Protein AF-A0A930DNF1-F1 (afdb_monomer)

Solvent-accessible surface area (backbone atoms only — not comparable to full-atom values): 16322 Å² total; per-residue (Å²): 112,81,63,98,84,69,73,74,89,67,69,96,64,74,61,87,58,81,59,51,67,69,59,31,46,54,51,29,56,47,42,68,44,46,28,12,54,89,63,71,70,84,44,93,86,63,55,14,83,50,64,40,76,69,33,40,47,33,28,39,77,60,69,48,73,41,52,66,54,8,45,52,52,50,50,52,55,49,34,55,54,39,20,52,38,39,36,51,48,42,72,72,32,67,67,56,45,50,53,41,46,52,58,41,38,74,76,47,55,88,69,76,43,70,67,61,44,54,55,51,29,53,52,51,45,48,54,52,14,44,56,47,15,54,50,49,47,54,38,26,61,64,70,32,33,44,45,85,63,73,54,80,96,68,60,83,76,53,79,86,47,58,86,52,37,71,58,64,71,69,45,83,78,78,94,64,96,56,64,62,43,39,48,68,54,51,51,43,54,50,39,33,53,44,22,59,77,41,40,45,58,34,52,53,39,47,52,50,51,51,40,50,35,39,33,72,50,37,93,79,56,37,76,82,62,50,72,91,76,56,84,64,70,48,76,47,79,50,73,50,77,34,88,66,76,93,63,62,67,69,61,39,52,72,74,71,47,82,69,78,100,60,69,47,74,47,74,48,76,47,82,46,72,70,74,92,83,78,132

Radius of gyration: 28.9 Å; Cα contacts (8 Å, |Δi|>4): 302; chains: 1; bounding box: 55×63×88 Å

Secondary structure (DSSP, 8-state):
---TT---SS-S----S---HHHHHHHHHHHHHHS----SS--TTTS-TT---S-HHHHHHH--SSHHHHHHHHHHHHHHHHHHHHHHHHHH-HHHHHHHHHHHHHHHGGG--HHHHHHHHHHHHHHHHHHHHHHHHHHHHTT--B-SS--GGG----GGGGTTHHHHHHSPPP-----SB-HHHHHHHHHHHHHHH-HHHHHHHHHHHHHHHHHHTSSS--TT--GGG----EEEEEEEEESS-SS-HHHHHHTT---TTPPEEEEEEEEE-------

Mean predicted aligned error: 12.24 Å

Sequence (279 aa):
CPSTTECYTDSPFTAGSVANPLQVGLLGEYSLRYFHSYHKEDNGNTIPFSNAEGLEVEYLLHGKKSDYENLAAQVTALLAVREAMNFIHIVCDTEKRQEVENFVTSFLAATANPIVIAVFSIFVIGIWAFAQALLDVKHLLNDERVPLMHGEDSWDLGLSKLLDFSSLLSGESEKKERHGFSYTDYLRAFLFTKGLLHQDKINNAMLYCMEKNIRTTVSEKEASFQMKQCLYYLSTDAGIESRHSLYHRGFLDMIGVNPGDSRYRFTLHSDYKYKNLSH

InterPro domains:
  IPR043756 Protein of unknown function DUF5702 [PF18960] (18-241)

Nearest PDB structures (foldseek):
  7cgo-assembly1_AO  TM=2.694E-01  e=6.552E+00  Salmonella enterica subsp. enterica serovar Typhimurium str. LT2

Structure (mmCIF, N/CA/C/O backbone):
data_AF-A0A930DNF1-F1
#
_entry.id   AF-A0A930DNF1-F1
#
loop_
_atom_site.group_PDB
_atom_site.id
_atom_site.type_symbol
_atom_site.label_atom_id
_atom_site.label_alt_id
_atom_site.label_comp_id
_atom_site.label_asym_id
_atom_site.label_entity_id
_atom_site.label_seq_id
_atom_site.pdbx_PDB_ins_code
_atom_site.Cartn_x
_atom_site.Cartn_y
_atom_site.Cartn_z
_atom_site.occupancy
_atom_site.B_iso_or_equiv
_atom_site.auth_seq_id
_atom_site.auth_comp_id
_atom_site.auth_asym_id
_atom_site.auth_atom_id
_atom_site.pdbx_PDB_model_num
ATOM 1 N N . CYS A 1 1 ? 10.037 13.376 -15.541 1.00 32.50 1 CYS A N 1
ATOM 2 C CA . CYS A 1 1 ? 8.605 13.701 -15.726 1.00 32.50 1 CYS A CA 1
ATOM 3 C C . CYS A 1 1 ? 8.346 14.047 -17.190 1.00 32.50 1 CYS A C 1
ATOM 5 O O . CYS A 1 1 ? 9.071 14.899 -17.700 1.00 32.50 1 CYS A O 1
ATOM 7 N N . PRO A 1 2 ? 7.392 13.400 -17.881 1.00 34.59 2 PRO A N 1
ATOM 8 C CA . PRO A 1 2 ? 7.124 13.710 -19.280 1.00 34.59 2 PRO A CA 1
ATOM 9 C C . PRO A 1 2 ? 6.591 15.139 -19.428 1.00 34.59 2 PRO A C 1
ATOM 11 O O . PRO A 1 2 ? 5.838 15.637 -18.585 1.00 34.59 2 PRO A O 1
ATOM 14 N N . SER A 1 3 ? 6.995 15.799 -20.513 1.00 33.34 3 SER A N 1
ATOM 15 C CA . SER A 1 3 ? 6.377 17.046 -20.958 1.00 33.34 3 SER A CA 1
ATOM 16 C C . SER A 1 3 ? 4.937 16.768 -21.408 1.00 33.34 3 SER A C 1
ATOM 18 O O . SER A 1 3 ? 4.601 15.651 -21.799 1.00 33.34 3 SER A O 1
ATOM 20 N N . THR A 1 4 ? 4.069 17.778 -21.359 1.00 36.69 4 THR A N 1
ATOM 21 C CA . THR A 1 4 ? 2.619 17.712 -21.647 1.00 36.69 4 THR A CA 1
ATOM 22 C C . THR A 1 4 ? 2.226 17.167 -23.029 1.00 36.69 4 THR A C 1
ATOM 24 O O . THR A 1 4 ? 1.040 17.077 -23.328 1.00 36.69 4 THR A O 1
ATOM 27 N N . THR A 1 5 ? 3.194 16.797 -23.862 1.00 38.44 5 THR A N 1
ATOM 28 C CA . THR A 1 5 ? 3.021 16.353 -25.246 1.00 38.44 5 THR A CA 1
ATOM 29 C C . THR A 1 5 ? 3.090 14.826 -25.415 1.00 38.44 5 THR A C 1
ATOM 31 O O . THR A 1 5 ? 2.793 14.336 -26.497 1.00 38.44 5 THR A O 1
ATOM 34 N N . GLU A 1 6 ? 3.445 14.060 -24.373 1.00 40.41 6 GLU A N 1
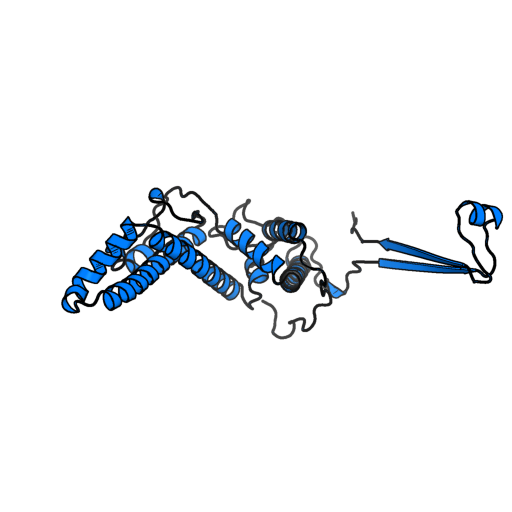ATOM 35 C CA . GLU A 1 6 ? 3.676 12.601 -24.462 1.00 40.41 6 GLU A CA 1
ATOM 36 C C . GLU A 1 6 ? 2.727 11.759 -23.586 1.00 40.41 6 GLU A C 1
ATOM 38 O O . GLU A 1 6 ? 3.113 10.740 -23.017 1.00 40.41 6 GLU A O 1
ATOM 43 N N . CYS A 1 7 ? 1.454 12.145 -23.474 1.00 36.09 7 CYS A N 1
ATOM 44 C CA . CYS A 1 7 ? 0.433 11.162 -23.106 1.00 36.09 7 CYS A CA 1
ATOM 45 C C . CYS A 1 7 ? 0.071 10.376 -24.369 1.00 36.09 7 CYS A C 1
ATOM 47 O O . CYS A 1 7 ? -0.580 10.919 -25.259 1.00 36.09 7 CYS A O 1
ATOM 49 N N . TYR A 1 8 ? 0.483 9.110 -24.458 1.00 37.59 8 TYR A N 1
ATOM 50 C CA . TYR A 1 8 ? -0.029 8.191 -25.474 1.00 37.59 8 TYR A CA 1
ATOM 51 C C . TYR A 1 8 ? -1.548 8.057 -25.278 1.00 37.59 8 TY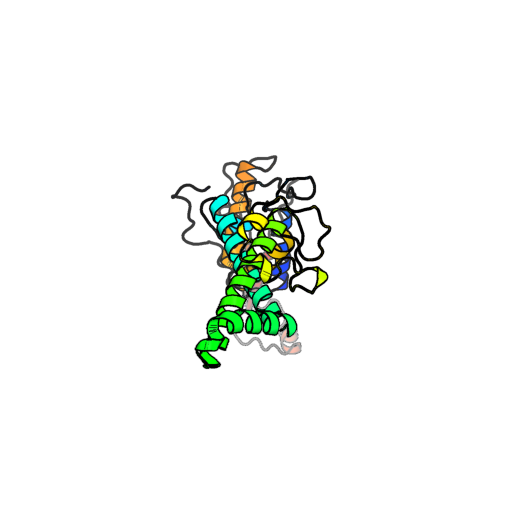R A C 1
ATOM 53 O O . TYR A 1 8 ? -1.999 7.432 -24.322 1.00 37.59 8 TYR A O 1
ATOM 61 N N . THR A 1 9 ? -2.337 8.713 -26.136 1.00 37.62 9 THR A N 1
ATOM 62 C CA . THR A 1 9 ? -3.806 8.760 -26.024 1.00 37.62 9 THR A CA 1
ATOM 63 C C . THR A 1 9 ? -4.467 7.429 -26.356 1.00 37.62 9 THR A C 1
ATOM 65 O O . THR A 1 9 ? -5.563 7.179 -25.875 1.00 37.62 9 THR A O 1
ATOM 68 N N . ASP A 1 10 ? -3.771 6.560 -27.087 1.00 41.25 10 ASP A N 1
ATOM 69 C CA . ASP A 1 10 ? -4.162 5.179 -27.333 1.00 41.25 10 ASP A CA 1
ATOM 70 C C . ASP A 1 10 ? -2.934 4.283 -27.168 1.00 41.25 10 ASP A C 1
ATOM 72 O O . ASP A 1 10 ? -1.893 4.506 -27.794 1.00 41.25 10 ASP A O 1
ATOM 76 N N . SER A 1 11 ? -3.038 3.271 -26.306 1.00 42.50 11 SER A N 1
ATOM 77 C CA . SER A 1 11 ? -1.997 2.254 -26.217 1.00 42.50 11 SER A CA 1
ATOM 78 C C . SER A 1 11 ? -2.092 1.308 -27.418 1.00 42.50 11 SER A C 1
ATOM 80 O O . SER A 1 11 ? -3.147 0.698 -27.618 1.00 42.50 11 SER A O 1
ATOM 82 N N . PRO A 1 12 ? -0.998 1.093 -28.173 1.00 42.72 12 PRO A N 1
ATOM 83 C CA . PRO A 1 12 ? -0.944 0.046 -29.193 1.00 42.72 12 PRO A CA 1
ATOM 84 C C . PRO A 1 12 ? -0.969 -1.374 -28.594 1.00 42.72 12 PRO A C 1
ATOM 86 O O . PRO A 1 12 ? -1.038 -2.351 -29.335 1.00 42.72 12 PRO A O 1
ATOM 89 N N . PHE A 1 13 ? -0.938 -1.500 -27.264 1.00 43.16 13 PHE A N 1
ATOM 90 C CA . PHE A 1 13 ? -0.953 -2.750 -26.512 1.00 43.16 13 PHE A CA 1
ATOM 91 C C . PHE A 1 13 ? -2.253 -2.868 -25.714 1.00 43.16 13 PHE A C 1
ATOM 93 O O . PHE A 1 13 ? -2.268 -2.870 -24.482 1.00 43.16 13 PHE A O 1
ATOM 100 N N . THR A 1 14 ? -3.383 -2.971 -26.411 1.00 37.47 14 THR A N 1
ATOM 101 C CA . THR A 1 14 ? -4.630 -3.404 -25.776 1.00 37.47 14 THR A CA 1
ATOM 102 C C . THR A 1 14 ? -4.497 -4.892 -25.464 1.00 37.47 14 THR A C 1
ATOM 104 O O . THR A 1 14 ? -4.745 -5.756 -26.303 1.00 37.47 14 THR A O 1
ATOM 107 N N . ALA A 1 15 ? -4.054 -5.212 -24.247 1.00 45.38 15 ALA A N 1
ATOM 108 C CA . ALA A 1 15 ? -4.100 -6.571 -23.730 1.00 45.38 15 ALA A CA 1
ATOM 109 C C . ALA A 1 15 ? -5.573 -6.950 -23.505 1.00 45.38 15 ALA A C 1
ATOM 111 O O . ALA A 1 15 ? -6.089 -6.857 -22.399 1.00 45.38 15 ALA A O 1
ATOM 112 N N . GLY A 1 16 ? -6.268 -7.368 -24.566 1.00 45.25 16 GLY A N 1
ATOM 113 C CA . GLY A 1 16 ? -7.646 -7.874 -24.521 1.00 45.25 16 GLY A CA 1
ATOM 114 C C . GLY A 1 16 ? -7.790 -9.237 -23.829 1.00 45.25 16 GLY A C 1
ATOM 115 O O . GLY A 1 16 ? -8.781 -9.930 -24.040 1.00 45.25 16 GLY A O 1
ATOM 116 N N . SER A 1 17 ? -6.799 -9.652 -23.038 1.00 52.31 17 SER A N 1
ATOM 117 C CA . SER A 1 17 ? -6.823 -10.902 -22.285 1.00 52.31 17 SER A CA 1
ATOM 118 C C . SER A 1 17 ? -7.379 -10.643 -20.894 1.00 52.31 17 SER A C 1
ATOM 120 O O . SER A 1 17 ? -6.931 -9.733 -20.202 1.00 52.31 17 SER A O 1
ATOM 122 N N . VAL A 1 18 ? -8.298 -11.500 -20.451 1.00 60.59 18 VAL A N 1
ATOM 123 C CA . VAL A 1 18 ? -8.624 -11.635 -19.026 1.00 60.59 18 VAL A CA 1
ATOM 124 C C . VAL A 1 18 ? -7.309 -11.845 -18.269 1.00 60.59 18 VAL A C 1
ATOM 126 O O . VAL A 1 18 ? -6.494 -12.683 -18.672 1.00 60.59 18 VAL A O 1
ATOM 129 N N . ALA A 1 19 ? -7.076 -11.050 -17.225 1.00 66.38 19 ALA A N 1
ATOM 130 C CA . ALA A 1 19 ? -5.800 -11.034 -16.526 1.00 66.38 19 ALA A CA 1
ATOM 131 C C . ALA A 1 19 ? -5.525 -12.390 -15.868 1.00 66.38 19 ALA A C 1
ATOM 133 O O . ALA A 1 19 ? -6.221 -12.801 -14.940 1.00 66.38 19 ALA A O 1
ATOM 134 N N . ASN A 1 20 ? -4.511 -13.107 -16.357 1.00 84.12 20 ASN A N 1
ATOM 135 C CA . ASN A 1 20 ? -4.085 -14.366 -15.758 1.00 84.12 20 ASN A CA 1
ATOM 136 C C . ASN A 1 20 ? -3.345 -14.065 -14.438 1.00 84.12 20 ASN A C 1
ATOM 138 O O . ASN A 1 20 ? -2.292 -13.422 -14.487 1.00 84.12 20 ASN A O 1
ATOM 142 N N . PRO A 1 21 ? -3.822 -14.548 -13.271 1.00 86.00 21 PRO A N 1
ATOM 143 C CA . PRO A 1 21 ? -3.222 -14.210 -11.980 1.00 86.00 21 PRO A CA 1
ATOM 144 C C . PRO A 1 21 ? -1.742 -14.583 -11.857 1.00 86.00 21 PRO A C 1
ATOM 146 O O . PRO A 1 21 ? -0.976 -13.848 -11.241 1.00 86.00 21 PRO A O 1
ATOM 149 N N . LEU A 1 22 ? -1.307 -15.687 -12.477 1.00 84.19 22 LEU A N 1
ATOM 150 C CA . LEU A 1 22 ? 0.105 -16.081 -12.473 1.00 84.19 22 LEU A CA 1
ATOM 151 C C . LEU A 1 22 ? 0.955 -15.107 -13.289 1.00 84.19 22 LEU A C 1
ATOM 153 O O . LEU A 1 22 ? 2.037 -14.725 -12.854 1.00 84.19 22 LEU A O 1
ATOM 157 N N . GLN A 1 23 ? 0.460 -14.675 -14.451 1.00 84.25 23 GLN A N 1
ATOM 158 C CA . GLN A 1 23 ? 1.159 -13.681 -15.269 1.00 84.25 23 GLN A CA 1
ATOM 159 C C . GLN A 1 23 ? 1.240 -12.336 -14.548 1.00 84.25 23 GLN A C 1
ATOM 161 O O . GLN A 1 23 ? 2.299 -11.720 -14.542 1.00 84.25 23 GLN A O 1
ATOM 166 N N . VAL A 1 24 ? 0.153 -11.912 -13.897 1.00 88.25 24 VAL A N 1
ATOM 167 C CA . VAL A 1 24 ? 0.121 -10.686 -13.089 1.00 88.25 24 VAL A CA 1
ATOM 168 C C . VAL A 1 24 ? 1.108 -10.766 -11.923 1.00 88.25 24 VAL A C 1
ATOM 170 O O . VAL A 1 24 ? 1.863 -9.822 -11.705 1.00 88.25 24 VAL A O 1
ATOM 173 N N . GLY A 1 25 ? 1.157 -11.893 -11.208 1.00 87.56 25 GLY A N 1
ATOM 174 C CA . GLY A 1 25 ? 2.117 -12.104 -10.123 1.00 87.56 25 GLY A CA 1
ATOM 175 C C . GLY A 1 25 ? 3.568 -12.043 -10.601 1.00 87.56 25 GLY A C 1
ATOM 176 O O . GLY A 1 25 ? 4.377 -11.318 -10.028 1.00 87.56 25 GLY A O 1
ATOM 177 N N . LEU A 1 26 ? 3.888 -12.737 -11.699 1.00 88.94 26 LEU A N 1
ATOM 178 C CA . LEU A 1 26 ? 5.222 -12.703 -12.309 1.00 88.94 26 LEU A CA 1
ATOM 179 C C . LEU A 1 26 ? 5.608 -11.295 -12.773 1.00 88.94 26 LEU A C 1
ATOM 181 O O . LEU A 1 26 ? 6.750 -10.880 -12.591 1.00 88.94 26 LEU A O 1
ATOM 185 N N . LEU A 1 27 ? 4.660 -10.553 -13.347 1.00 89.12 27 LEU A N 1
ATOM 186 C CA . LEU A 1 27 ? 4.872 -9.174 -13.773 1.00 89.12 27 LEU A CA 1
ATOM 187 C C . LEU A 1 27 ? 5.106 -8.238 -12.578 1.00 89.12 27 LEU A C 1
ATOM 189 O O . LEU A 1 27 ? 5.945 -7.341 -12.653 1.00 89.12 27 LEU A O 1
ATOM 193 N N . GLY A 1 28 ? 4.409 -8.467 -11.463 1.00 92.00 28 GLY A N 1
ATOM 194 C CA . GLY A 1 28 ? 4.643 -7.766 -10.202 1.00 92.00 28 GLY A CA 1
ATOM 195 C C . GLY A 1 28 ? 6.061 -7.995 -9.672 1.00 92.00 28 GLY A C 1
ATOM 196 O O . GLY A 1 28 ? 6.766 -7.030 -9.393 1.00 92.00 28 GLY A O 1
ATOM 197 N N . GLU A 1 29 ? 6.522 -9.249 -9.618 1.00 93.06 29 GLU A N 1
ATOM 198 C CA . GLU A 1 29 ? 7.902 -9.574 -9.211 1.00 93.06 29 GLU A CA 1
ATOM 199 C C . GLU A 1 29 ? 8.951 -8.993 -10.155 1.00 93.06 29 GLU A C 1
ATOM 201 O O . GLU A 1 29 ? 9.983 -8.495 -9.710 1.00 93.06 29 GLU A O 1
ATOM 206 N N . TYR A 1 30 ? 8.693 -9.044 -11.464 1.00 92.94 30 TYR A N 1
ATOM 207 C CA . TYR A 1 30 ? 9.544 -8.384 -12.443 1.00 92.94 30 TYR A CA 1
ATOM 208 C C . TYR A 1 30 ? 9.639 -6.884 -12.144 1.00 92.94 30 TYR A C 1
ATOM 210 O O . TYR A 1 30 ? 10.738 -6.336 -12.092 1.00 92.94 30 TYR A O 1
ATOM 218 N N . SER A 1 31 ? 8.500 -6.236 -11.883 1.00 94.38 31 SER A N 1
ATOM 219 C CA . SER A 1 31 ? 8.452 -4.798 -11.616 1.00 94.38 31 SER A CA 1
ATOM 220 C C . SER A 1 31 ? 9.312 -4.420 -10.416 1.00 94.38 31 SER A C 1
ATOM 222 O O . SER A 1 31 ? 10.136 -3.523 -10.520 1.00 94.38 31 SER A O 1
ATOM 224 N N . LEU A 1 32 ? 9.187 -5.156 -9.310 1.00 94.06 32 LEU A N 1
ATOM 225 C CA . LEU A 1 32 ? 9.941 -4.893 -8.080 1.00 94.06 32 LEU A CA 1
ATOM 226 C C . LEU A 1 32 ? 11.449 -5.162 -8.205 1.00 94.06 32 LEU A C 1
ATOM 228 O O . LEU A 1 32 ? 12.218 -4.701 -7.372 1.00 94.06 32 LEU A O 1
ATOM 232 N N . ARG A 1 33 ? 11.886 -5.929 -9.211 1.00 92.75 33 ARG A N 1
ATOM 233 C CA . ARG A 1 33 ? 13.309 -6.238 -9.443 1.00 92.75 33 ARG A CA 1
ATOM 234 C C . ARG A 1 33 ? 13.983 -5.295 -10.436 1.00 92.75 33 ARG A C 1
ATOM 236 O O . ARG A 1 33 ? 15.201 -5.134 -10.387 1.00 92.75 33 ARG A O 1
ATOM 243 N N . TYR A 1 34 ? 13.218 -4.741 -11.375 1.00 92.06 34 TYR A N 1
ATOM 244 C CA . TYR A 1 34 ? 13.741 -3.978 -12.514 1.00 92.06 34 TYR A CA 1
ATOM 245 C C . TYR A 1 34 ? 13.282 -2.520 -12.554 1.00 92.06 34 TYR A C 1
ATOM 247 O O . TYR A 1 34 ? 13.773 -1.773 -13.396 1.00 92.06 34 TYR A O 1
ATOM 255 N N . PHE A 1 35 ? 12.385 -2.094 -11.673 1.00 94.81 35 PHE A N 1
ATOM 256 C CA . PHE A 1 35 ? 11.994 -0.696 -11.527 1.00 94.81 35 PHE A CA 1
ATOM 257 C C . PHE A 1 35 ? 12.275 -0.231 -10.106 1.00 94.81 35 PHE A C 1
ATOM 259 O O . PHE A 1 35 ? 12.178 -1.010 -9.160 1.00 94.81 35 PHE A O 1
ATOM 266 N N . HIS A 1 36 ? 12.650 1.039 -9.970 1.00 94.94 36 HIS A N 1
ATOM 267 C CA . HIS A 1 36 ? 12.933 1.634 -8.665 1.00 94.94 36 HIS A CA 1
ATOM 268 C C . HIS A 1 36 ? 11.636 1.868 -7.889 1.00 94.94 36 HIS A C 1
ATOM 270 O O . HIS A 1 36 ? 10.634 2.280 -8.477 1.00 94.94 36 HIS A O 1
ATOM 276 N N . SER A 1 37 ? 11.665 1.616 -6.585 1.00 95.44 37 SER A N 1
ATOM 277 C CA . SER A 1 37 ? 10.592 1.937 -5.640 1.00 95.44 37 SER A CA 1
ATOM 278 C C . SER A 1 37 ? 11.142 2.731 -4.467 1.00 95.44 37 SER A C 1
ATOM 280 O O . SER A 1 37 ? 12.350 2.755 -4.243 1.00 95.44 37 SER A O 1
ATOM 282 N N . TYR A 1 38 ? 10.264 3.352 -3.685 1.00 95.69 38 TYR A N 1
ATOM 283 C CA . TYR A 1 38 ? 10.685 4.116 -2.520 1.00 95.69 38 TYR A CA 1
ATOM 284 C C . TYR A 1 38 ? 11.358 3.228 -1.465 1.00 95.69 38 TYR A C 1
ATOM 286 O O . TYR A 1 38 ? 10.812 2.204 -1.047 1.00 95.69 38 TYR A O 1
ATOM 294 N N . HIS A 1 39 ? 12.504 3.708 -0.993 1.00 92.75 39 HIS A N 1
ATOM 295 C CA . HIS A 1 39 ? 13.238 3.248 0.179 1.00 92.75 39 HIS A CA 1
ATOM 296 C C . HIS A 1 39 ? 13.770 4.477 0.918 1.00 92.75 39 HIS A C 1
ATOM 298 O O . HIS A 1 39 ? 14.036 5.506 0.290 1.00 92.75 39 HIS A O 1
ATOM 304 N N . LYS A 1 40 ? 13.921 4.403 2.245 1.00 90.00 40 LYS A N 1
ATOM 305 C CA . LYS A 1 40 ? 14.479 5.521 3.023 1.00 90.00 40 LYS A CA 1
ATOM 306 C C . LYS A 1 40 ? 15.940 5.758 2.650 1.00 90.00 40 LYS A C 1
ATOM 308 O O . LYS A 1 40 ? 16.371 6.903 2.533 1.00 90.00 40 LYS A O 1
ATOM 313 N N . GLU A 1 41 ? 16.684 4.670 2.478 1.00 87.56 41 GLU A N 1
ATOM 314 C CA . GLU A 1 41 ? 18.081 4.678 2.055 1.00 87.56 41 GLU A CA 1
ATOM 315 C C . GLU A 1 41 ? 18.307 3.612 0.982 1.00 87.56 41 GLU A C 1
ATOM 317 O O . GLU A 1 41 ? 18.035 2.428 1.198 1.00 87.56 41 GLU A O 1
ATOM 322 N N . ASP A 1 42 ? 18.848 4.028 -0.164 1.00 86.38 42 ASP A N 1
ATOM 323 C CA . ASP A 1 42 ? 19.213 3.094 -1.222 1.00 86.38 42 ASP A CA 1
ATOM 324 C C . ASP A 1 42 ? 20.497 2.328 -0.874 1.00 86.38 42 ASP A C 1
ATOM 326 O O . ASP A 1 42 ? 21.519 2.898 -0.485 1.00 86.38 42 ASP A O 1
AT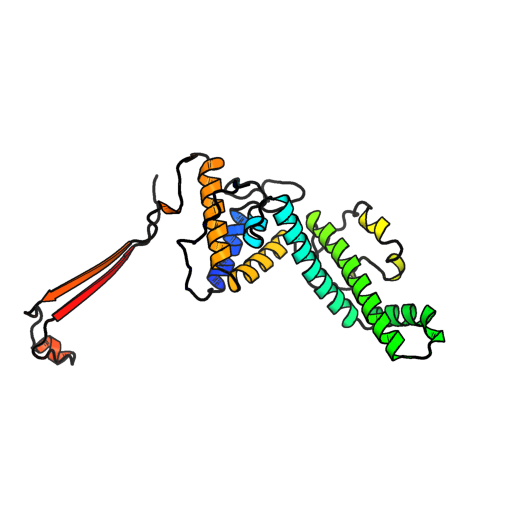OM 330 N N . ASN A 1 43 ? 20.456 1.009 -1.037 1.00 86.81 43 ASN A N 1
ATOM 331 C CA . ASN A 1 43 ? 21.576 0.101 -0.837 1.00 86.81 43 ASN A CA 1
ATOM 332 C C . ASN A 1 43 ? 21.604 -0.975 -1.937 1.00 86.81 43 ASN A C 1
ATOM 334 O O . ASN A 1 43 ? 20.704 -1.069 -2.768 1.00 86.81 43 ASN A O 1
ATOM 338 N N . GLY A 1 44 ? 22.634 -1.827 -1.943 1.00 80.44 44 GLY A N 1
ATOM 339 C CA . GLY A 1 44 ? 22.814 -2.844 -2.989 1.00 80.44 44 GLY A CA 1
ATOM 340 C C . GLY A 1 44 ? 21.658 -3.845 -3.154 1.00 80.44 44 GLY A C 1
ATOM 341 O O . GLY A 1 44 ? 21.608 -4.519 -4.176 1.00 80.44 44 GLY A O 1
ATOM 342 N N . ASN A 1 45 ? 20.738 -3.939 -2.186 1.00 80.81 45 ASN A N 1
ATOM 343 C CA . ASN A 1 45 ? 19.552 -4.794 -2.266 1.00 80.81 45 ASN A CA 1
ATOM 344 C C . ASN A 1 45 ? 18.283 -4.042 -2.708 1.00 80.81 45 ASN A C 1
ATOM 346 O O . ASN A 1 45 ? 17.318 -4.699 -3.093 1.00 80.81 45 ASN A O 1
ATOM 350 N N . THR A 1 46 ? 18.254 -2.708 -2.617 1.00 84.56 46 THR A N 1
ATOM 351 C CA . THR A 1 46 ? 17.100 -1.876 -3.016 1.00 84.56 46 THR A CA 1
ATOM 352 C C . THR A 1 46 ? 17.264 -1.282 -4.410 1.00 84.56 46 THR A C 1
ATOM 354 O O . THR A 1 46 ? 16.275 -0.976 -5.073 1.00 84.56 46 THR A O 1
ATOM 357 N N . ILE A 1 47 ? 18.506 -1.148 -4.882 1.00 87.38 47 ILE A N 1
ATOM 358 C CA . ILE A 1 47 ? 18.791 -0.696 -6.241 1.00 87.38 47 ILE A CA 1
ATOM 359 C C . ILE A 1 47 ? 18.325 -1.783 -7.228 1.00 87.38 47 ILE A C 1
ATOM 361 O O . ILE A 1 47 ? 18.773 -2.931 -7.132 1.00 87.38 47 ILE A O 1
ATOM 365 N N . PRO A 1 48 ? 17.441 -1.456 -8.187 1.00 89.50 48 PRO A N 1
ATOM 366 C CA . PRO A 1 48 ? 16.952 -2.425 -9.160 1.00 89.50 48 PRO A CA 1
ATOM 367 C C . PRO A 1 48 ? 18.066 -2.852 -10.123 1.00 89.50 48 PRO A C 1
ATOM 369 O O . PRO A 1 48 ? 18.978 -2.085 -10.427 1.00 89.50 48 PRO A O 1
ATOM 372 N N . PHE A 1 49 ? 17.954 -4.047 -10.709 1.00 86.31 49 PHE A N 1
ATOM 373 C CA . PHE A 1 49 ? 18.967 -4.575 -11.643 1.00 86.31 49 PHE A CA 1
ATOM 374 C C . PHE A 1 49 ? 19.162 -3.730 -12.909 1.00 86.31 49 PHE A C 1
ATOM 376 O O . PHE A 1 49 ? 20.187 -3.831 -13.577 1.00 86.31 49 PHE A O 1
ATOM 383 N N . SER A 1 50 ? 18.166 -2.923 -13.264 1.00 83.50 50 SER A N 1
ATOM 384 C CA . SER A 1 50 ? 18.219 -1.977 -14.380 1.00 83.50 50 SER A CA 1
ATOM 385 C C . SER A 1 50 ? 18.999 -0.697 -14.058 1.00 83.50 50 SER A C 1
ATOM 387 O O . SER A 1 50 ? 19.199 0.116 -14.958 1.00 83.50 50 SER A O 1
ATOM 389 N N . ASN A 1 51 ? 19.394 -0.495 -12.793 1.00 85.94 51 ASN A N 1
ATOM 390 C CA . ASN A 1 51 ? 19.860 0.778 -12.237 1.00 85.94 51 ASN A CA 1
ATOM 391 C C . ASN A 1 51 ? 18.871 1.934 -12.458 1.00 85.94 51 ASN A C 1
ATOM 393 O O . ASN A 1 51 ? 19.274 3.092 -12.523 1.00 85.94 51 ASN A O 1
ATOM 397 N N . ALA A 1 52 ? 17.583 1.620 -12.629 1.00 85.75 52 ALA A N 1
ATOM 398 C CA . ALA A 1 52 ? 16.541 2.620 -12.771 1.00 85.75 52 ALA A CA 1
ATOM 399 C C . ALA A 1 52 ? 16.434 3.524 -11.539 1.00 85.75 52 ALA A C 1
ATOM 401 O O . ALA A 1 52 ? 16.744 3.122 -10.420 1.00 85.75 52 ALA A O 1
ATOM 402 N N . GLU A 1 53 ? 15.926 4.731 -11.774 1.00 86.75 53 GLU A N 1
ATOM 403 C CA . GLU A 1 53 ? 15.703 5.766 -10.768 1.00 86.75 53 GLU A CA 1
ATOM 404 C C . GLU A 1 53 ? 14.296 6.365 -10.946 1.00 86.75 53 GLU A C 1
ATOM 406 O O . GLU A 1 53 ? 13.731 6.364 -12.054 1.00 86.75 53 GLU A O 1
ATOM 411 N N . GLY A 1 54 ? 13.758 6.941 -9.868 1.00 85.69 54 GLY A N 1
ATOM 412 C CA . GLY A 1 54 ? 12.586 7.822 -9.918 1.00 85.69 54 GLY A CA 1
ATOM 413 C C . GLY A 1 54 ? 11.241 7.137 -9.678 1.00 85.69 54 GLY A C 1
ATOM 414 O O . GLY A 1 54 ? 10.334 7.304 -10.491 1.00 85.69 54 GLY A O 1
ATOM 415 N N . LEU A 1 55 ? 11.121 6.376 -8.579 1.00 94.06 55 LEU A N 1
ATOM 416 C CA . LEU A 1 55 ? 9.849 5.859 -8.031 1.00 94.06 55 LEU A CA 1
ATOM 417 C C . LEU A 1 55 ? 8.917 5.269 -9.100 1.00 94.06 55 LEU A C 1
ATOM 419 O O . LEU A 1 55 ? 7.726 5.583 -9.217 1.00 94.06 55 LEU A O 1
ATOM 423 N N . GLU A 1 56 ? 9.510 4.449 -9.958 1.00 95.31 56 GLU A N 1
ATOM 424 C CA . GLU A 1 56 ? 8.862 3.910 -11.138 1.00 95.31 56 GLU A CA 1
ATOM 425 C C . GLU A 1 56 ? 7.767 2.916 -10.769 1.00 95.31 56 GLU A C 1
ATOM 427 O O . GLU A 1 56 ? 6.728 2.891 -11.420 1.00 95.31 56 GLU A O 1
ATOM 432 N N . VAL A 1 57 ? 7.942 2.137 -9.701 1.00 97.31 57 VAL A N 1
ATOM 433 C CA . VAL A 1 57 ? 6.898 1.224 -9.218 1.00 97.31 57 VAL A CA 1
ATOM 434 C C . VAL A 1 57 ? 5.659 2.002 -8.761 1.00 97.31 57 VAL A C 1
ATOM 436 O O . VAL A 1 57 ? 4.529 1.627 -9.084 1.00 97.31 57 VAL A O 1
ATOM 439 N N . GLU A 1 58 ? 5.837 3.119 -8.063 1.00 97.81 58 GLU A N 1
ATOM 440 C CA . GLU A 1 58 ? 4.746 4.005 -7.664 1.00 97.81 58 GLU A CA 1
ATOM 441 C C . GLU A 1 58 ? 4.088 4.651 -8.893 1.00 97.81 58 GLU A C 1
ATOM 443 O O . GLU A 1 58 ? 2.859 4.771 -8.948 1.00 97.81 58 GLU A O 1
ATOM 448 N N . TYR A 1 59 ? 4.877 4.999 -9.917 1.00 96.94 59 TYR A N 1
ATOM 449 C CA . TYR A 1 59 ? 4.353 5.437 -11.212 1.00 96.94 59 TYR A CA 1
ATOM 450 C C . TYR A 1 59 ? 3.531 4.348 -11.910 1.00 96.94 59 TYR A C 1
ATOM 452 O O . TYR A 1 59 ? 2.447 4.645 -12.411 1.00 96.94 59 TYR A O 1
ATOM 460 N N . LEU A 1 60 ? 3.972 3.087 -11.892 1.00 96.44 60 LEU A N 1
ATOM 461 C CA . LEU A 1 60 ? 3.199 1.960 -12.422 1.00 96.44 60 LEU A CA 1
ATOM 462 C C . LEU A 1 60 ? 1.815 1.882 -11.754 1.00 96.44 60 LEU A C 1
ATOM 464 O O . LEU A 1 60 ? 0.818 1.638 -12.429 1.00 96.44 60 LEU A O 1
ATOM 468 N N . LEU A 1 61 ? 1.730 2.133 -10.445 1.00 96.75 61 LEU A N 1
ATOM 469 C CA . LEU A 1 61 ? 0.483 2.033 -9.678 1.00 96.75 61 LEU A CA 1
ATOM 470 C C . LEU A 1 61 ? -0.475 3.223 -9.870 1.00 96.75 61 LEU A C 1
ATOM 472 O O . LEU A 1 61 ? -1.701 3.023 -9.868 1.00 96.75 61 LEU A O 1
ATOM 476 N N . HIS A 1 62 ? 0.056 4.443 -10.024 1.00 95.88 62 HIS A N 1
ATOM 477 C CA . HIS A 1 62 ? -0.741 5.683 -9.975 1.00 95.88 62 HIS A CA 1
ATOM 478 C C . HIS A 1 62 ? -0.680 6.562 -11.225 1.00 95.88 62 HIS A C 1
ATOM 480 O O . HIS A 1 62 ? -1.600 7.360 -11.431 1.00 95.88 62 HIS A O 1
ATOM 486 N N . GLY A 1 63 ? 0.355 6.427 -12.055 1.00 94.06 63 GLY A N 1
ATOM 487 C CA . GLY A 1 63 ? 0.508 7.130 -13.332 1.00 94.06 63 GLY A CA 1
ATOM 488 C C . GLY A 1 63 ? 0.503 8.659 -13.224 1.00 94.06 63 GLY A C 1
ATOM 489 O O . GLY A 1 63 ? 0.009 9.336 -14.127 1.00 94.06 63 GLY A O 1
ATOM 490 N N . LYS A 1 64 ? 0.970 9.225 -12.103 1.00 94.38 64 LYS A N 1
ATOM 491 C CA . LYS A 1 64 ? 1.034 10.676 -11.861 1.00 94.38 64 LYS A CA 1
ATOM 492 C C . LYS A 1 64 ? 2.244 11.310 -12.533 1.00 94.38 64 LYS A C 1
ATOM 494 O O . LYS A 1 64 ? 3.159 10.632 -12.997 1.00 94.38 64 LYS A O 1
ATOM 499 N N . LYS A 1 65 ? 2.232 12.644 -12.598 1.00 90.31 65 LYS A N 1
ATOM 500 C CA . LYS A 1 65 ? 3.187 13.418 -13.399 1.00 90.31 65 LYS A CA 1
ATOM 501 C C . LYS A 1 65 ? 4.556 13.546 -12.744 1.00 90.31 65 LYS A C 1
ATOM 503 O O . LYS A 1 65 ? 5.529 13.765 -13.461 1.00 90.31 65 LYS A O 1
ATOM 508 N N . SER A 1 66 ? 4.625 13.443 -11.419 1.00 92.94 66 SER A N 1
ATOM 509 C CA . SER A 1 66 ? 5.866 13.528 -10.653 1.00 92.94 66 SER A CA 1
ATOM 510 C C . SER A 1 66 ? 6.000 12.376 -9.666 1.00 92.94 66 SER A C 1
ATOM 512 O O . SER A 1 66 ? 5.003 11.841 -9.182 1.00 92.94 66 SER A O 1
ATOM 514 N N . ASP A 1 67 ? 7.242 12.037 -9.337 1.00 94.06 67 ASP A N 1
ATOM 515 C CA . ASP A 1 67 ? 7.582 10.985 -8.375 1.00 94.06 67 ASP A CA 1
ATOM 516 C C . ASP A 1 67 ? 6.963 11.280 -7.003 1.00 94.06 67 ASP A C 1
ATOM 518 O O . ASP A 1 67 ? 6.389 10.395 -6.375 1.00 94.06 67 ASP A O 1
ATOM 522 N N . TYR A 1 68 ? 6.956 12.553 -6.591 1.00 94.94 68 TYR A N 1
ATOM 523 C CA . TYR A 1 68 ? 6.278 12.995 -5.372 1.00 94.94 68 TYR A CA 1
ATOM 524 C C . TYR A 1 68 ? 4.770 12.711 -5.403 1.00 94.94 68 TYR A C 1
ATOM 526 O O . TYR A 1 68 ? 4.228 12.166 -4.446 1.00 94.94 68 TYR A O 1
ATOM 534 N N . GLU A 1 69 ? 4.075 13.048 -6.496 1.00 96.81 69 GLU A N 1
ATOM 535 C CA . GLU A 1 69 ? 2.638 12.767 -6.621 1.00 96.81 69 GLU A CA 1
ATOM 536 C C . GLU A 1 69 ? 2.345 11.260 -6.646 1.00 96.81 69 GLU A C 1
ATOM 538 O O . GLU A 1 69 ? 1.330 10.829 -6.095 1.00 96.81 69 GLU A O 1
ATOM 543 N N . ASN A 1 70 ? 3.215 10.460 -7.270 1.00 96.88 70 ASN A N 1
ATOM 544 C CA . ASN A 1 70 ? 3.097 9.001 -7.285 1.00 96.88 70 ASN A CA 1
ATOM 545 C C . ASN A 1 70 ? 3.262 8.417 -5.880 1.00 96.88 70 ASN A C 1
ATOM 547 O O . ASN A 1 70 ? 2.417 7.635 -5.439 1.00 96.88 70 ASN A O 1
ATOM 551 N N . LEU A 1 71 ? 4.288 8.856 -5.149 1.00 96.94 71 LEU A N 1
ATOM 552 C CA . LEU A 1 71 ? 4.519 8.440 -3.771 1.00 96.94 71 LEU A CA 1
ATOM 553 C C . LEU A 1 71 ? 3.379 8.879 -2.853 1.00 96.94 71 LEU A C 1
ATOM 555 O O . LEU A 1 71 ? 2.871 8.069 -2.085 1.00 96.94 71 LEU A O 1
ATOM 559 N N . ALA A 1 72 ? 2.920 10.128 -2.957 1.00 97.81 72 ALA A N 1
ATOM 560 C CA . ALA A 1 72 ? 1.806 10.636 -2.161 1.00 97.81 72 ALA A CA 1
ATOM 561 C C . ALA A 1 72 ? 0.516 9.843 -2.422 1.00 97.81 72 ALA A C 1
ATOM 563 O O . ALA A 1 72 ? -0.203 9.495 -1.482 1.00 97.81 72 ALA A O 1
ATOM 564 N N . ALA A 1 73 ? 0.235 9.492 -3.681 1.00 97.88 73 ALA A N 1
ATOM 565 C CA . ALA A 1 73 ? -0.906 8.650 -4.026 1.00 97.88 73 ALA A CA 1
ATOM 566 C C . ALA A 1 73 ? -0.759 7.225 -3.462 1.00 97.88 73 ALA A C 1
ATOM 568 O O . ALA A 1 73 ? -1.731 6.667 -2.948 1.00 97.88 73 ALA A O 1
ATOM 569 N N . GLN A 1 74 ? 0.453 6.662 -3.484 1.00 97.88 74 GLN A N 1
ATOM 570 C CA . GLN A 1 74 ? 0.735 5.348 -2.910 1.00 97.88 74 GLN A CA 1
ATOM 571 C C . GLN A 1 74 ? 0.612 5.335 -1.388 1.00 97.88 74 GLN A C 1
ATOM 573 O O . GLN A 1 74 ? -0.016 4.436 -0.835 1.00 97.88 74 GLN A O 1
ATOM 578 N N . VAL A 1 75 ? 1.146 6.349 -0.715 1.00 98.00 75 VAL A N 1
ATOM 579 C CA . VAL A 1 75 ? 0.997 6.547 0.729 1.00 98.00 75 VAL A CA 1
ATOM 580 C C . VAL A 1 75 ? -0.475 6.699 1.104 1.00 98.00 75 VAL A C 1
ATOM 582 O O . VAL A 1 75 ? -0.925 6.063 2.050 1.00 98.00 75 VAL A O 1
ATOM 585 N N . THR A 1 76 ? -1.253 7.459 0.330 1.00 98.31 76 THR A N 1
ATOM 586 C CA . THR A 1 76 ? -2.701 7.611 0.557 1.00 98.31 76 THR A CA 1
ATOM 587 C C . THR A 1 76 ? -3.441 6.277 0.423 1.00 98.31 76 THR A C 1
ATOM 589 O O . THR A 1 76 ? -4.271 5.935 1.263 1.00 98.31 76 THR A O 1
ATOM 592 N N . ALA A 1 77 ? -3.131 5.494 -0.615 1.00 97.94 77 ALA A N 1
ATOM 593 C CA . ALA A 1 77 ? -3.735 4.179 -0.819 1.00 97.94 77 ALA A CA 1
ATOM 594 C C . ALA A 1 77 ? -3.351 3.189 0.293 1.00 97.94 77 ALA A C 1
ATOM 596 O O . ALA A 1 77 ? -4.197 2.433 0.772 1.00 97.94 77 ALA A O 1
ATOM 597 N N . LEU A 1 78 ? -2.088 3.214 0.722 1.00 97.75 78 LEU A N 1
ATOM 598 C CA . LEU A 1 78 ? -1.587 2.410 1.830 1.00 97.75 78 LEU A CA 1
ATOM 599 C C . LEU A 1 78 ? -2.271 2.789 3.148 1.00 97.75 78 LEU A C 1
ATOM 601 O O . LEU A 1 78 ? -2.734 1.899 3.855 1.00 97.75 78 LEU A O 1
ATOM 605 N N . LEU A 1 79 ? -2.398 4.087 3.436 1.00 97.94 79 LEU A N 1
ATOM 606 C CA . LEU A 1 79 ? -3.080 4.605 4.620 1.00 97.94 79 LEU A CA 1
ATOM 607 C C . LEU A 1 79 ? -4.521 4.095 4.702 1.00 97.94 79 LEU A C 1
ATOM 609 O O . LEU A 1 79 ? -4.915 3.590 5.745 1.00 97.94 79 LEU A O 1
ATOM 613 N N . ALA A 1 80 ? -5.270 4.139 3.596 1.00 98.00 80 ALA A N 1
ATOM 614 C CA . ALA A 1 80 ? -6.650 3.653 3.557 1.00 98.00 80 ALA A CA 1
ATOM 615 C C . ALA A 1 80 ? -6.759 2.144 3.850 1.00 98.00 80 ALA A C 1
ATOM 617 O O . ALA A 1 80 ? -7.644 1.711 4.588 1.00 98.00 80 ALA A O 1
ATOM 618 N N . VAL A 1 81 ? -5.851 1.327 3.300 1.00 96.75 81 VAL A N 1
ATOM 619 C CA . VAL A 1 81 ? -5.818 -0.118 3.590 1.00 96.75 81 VAL A CA 1
ATOM 620 C C . VAL A 1 81 ? -5.463 -0.368 5.055 1.00 96.75 81 VAL A C 1
ATOM 622 O O . VAL A 1 81 ? -6.108 -1.188 5.706 1.00 96.75 81 VAL A O 1
ATOM 625 N N . ARG A 1 82 ? -4.467 0.348 5.589 1.00 96.62 82 ARG A N 1
ATOM 626 C CA . ARG A 1 82 ? -4.053 0.237 6.994 1.00 96.62 82 ARG A CA 1
ATOM 627 C C . ARG A 1 82 ? -5.162 0.661 7.949 1.00 96.62 82 ARG A C 1
ATOM 629 O O . ARG A 1 82 ? -5.461 -0.077 8.877 1.00 96.62 82 ARG A O 1
ATOM 636 N N . GLU A 1 83 ? -5.826 1.780 7.682 1.00 97.12 83 GLU A N 1
ATOM 637 C CA . GLU A 1 83 ? -6.975 2.249 8.457 1.00 97.12 83 GLU A CA 1
ATOM 638 C C . GLU A 1 83 ? -8.092 1.204 8.467 1.00 97.12 83 GLU A C 1
ATOM 640 O O . GLU A 1 83 ? -8.600 0.873 9.534 1.00 97.12 83 GLU A O 1
ATOM 645 N N . ALA A 1 84 ? -8.420 0.610 7.315 1.00 97.00 84 ALA A N 1
ATOM 646 C CA . ALA A 1 84 ? -9.432 -0.439 7.241 1.00 97.00 84 ALA A CA 1
ATOM 647 C C . ALA A 1 84 ? -9.057 -1.675 8.079 1.00 97.00 84 ALA A C 1
ATOM 649 O O . ALA A 1 84 ? -9.905 -2.212 8.792 1.00 97.00 84 ALA A O 1
ATOM 650 N N . MET A 1 85 ? -7.798 -2.124 8.030 1.00 96.12 85 MET A N 1
ATOM 651 C CA . MET A 1 85 ? -7.339 -3.263 8.838 1.00 96.12 85 MET A CA 1
ATOM 652 C C . MET A 1 85 ? -7.340 -2.933 10.335 1.00 96.12 85 MET A C 1
ATOM 654 O O . MET A 1 85 ? -7.803 -3.740 11.139 1.00 96.12 85 MET A O 1
ATOM 658 N N . ASN A 1 86 ? -6.905 -1.729 10.708 1.00 96.62 86 ASN A N 1
ATOM 659 C CA . ASN A 1 86 ? -6.894 -1.262 12.094 1.00 96.62 86 ASN A CA 1
ATOM 660 C C . ASN A 1 86 ? -8.316 -1.108 12.645 1.00 96.62 86 ASN A C 1
ATOM 662 O O . ASN A 1 86 ? -8.588 -1.490 13.781 1.00 96.62 86 ASN A O 1
ATOM 666 N N . PHE A 1 87 ? -9.245 -0.621 11.824 1.00 96.69 87 PHE A N 1
ATOM 667 C CA . PHE A 1 87 ? -10.657 -0.526 12.171 1.00 96.69 87 PHE A CA 1
ATOM 668 C C . PHE A 1 87 ? -11.259 -1.912 12.420 1.00 96.69 87 PHE A C 1
ATOM 670 O O . PHE A 1 87 ? -11.892 -2.128 13.452 1.00 96.69 87 PHE A O 1
ATOM 677 N N . ILE A 1 88 ? -11.027 -2.870 11.511 1.00 96.00 88 ILE A N 1
ATOM 678 C CA . ILE A 1 88 ? -11.479 -4.260 11.682 1.00 96.00 88 ILE A CA 1
ATOM 679 C C . ILE A 1 88 ? -10.883 -4.859 12.958 1.00 96.00 88 ILE A C 1
ATOM 681 O O . ILE A 1 88 ? -11.618 -5.471 13.729 1.00 96.00 88 ILE A O 1
ATOM 685 N N . HIS A 1 89 ? -9.590 -4.644 13.215 1.00 94.69 89 HIS A N 1
ATOM 686 C CA . HIS A 1 89 ? -8.934 -5.114 14.433 1.00 94.69 89 HIS A CA 1
ATOM 687 C C . HIS A 1 89 ? -9.639 -4.595 15.694 1.00 94.69 89 HIS A C 1
ATOM 689 O O . HIS A 1 89 ? -10.044 -5.400 16.529 1.00 94.69 89 HIS A O 1
ATOM 695 N N . ILE A 1 90 ? -9.865 -3.280 15.803 1.00 94.94 90 ILE A N 1
ATOM 696 C CA . ILE A 1 90 ? -10.537 -2.689 16.969 1.00 94.94 90 ILE A CA 1
ATOM 697 C C . ILE A 1 90 ? -11.972 -3.216 17.108 1.00 94.94 90 ILE A C 1
ATOM 699 O O . ILE A 1 90 ? -12.392 -3.550 18.209 1.00 94.94 90 ILE A O 1
ATOM 703 N N . VAL A 1 91 ? -12.735 -3.315 16.014 1.00 94.56 91 VAL A N 1
ATOM 704 C CA . VAL A 1 91 ? -14.128 -3.798 16.059 1.00 94.56 91 VAL A CA 1
ATOM 705 C C . VAL A 1 91 ? -14.217 -5.280 16.440 1.00 94.56 91 VAL A C 1
ATOM 707 O O . VAL A 1 91 ? -15.182 -5.691 17.086 1.00 94.56 91 VAL A O 1
ATOM 710 N N . CYS A 1 92 ? -13.234 -6.095 16.062 1.00 93.62 92 CYS A N 1
ATOM 711 C CA . CYS A 1 92 ? -13.186 -7.507 16.435 1.00 93.62 92 CYS A CA 1
ATOM 712 C C . CYS A 1 92 ? -12.656 -7.738 17.861 1.00 93.62 92 CYS A C 1
ATOM 714 O O . CYS A 1 92 ? -12.929 -8.787 18.445 1.00 93.62 92 CYS A O 1
ATOM 716 N N . ASP A 1 93 ? -11.945 -6.772 18.437 1.00 94.62 93 ASP A N 1
ATOM 717 C CA . ASP A 1 93 ? -11.383 -6.841 19.782 1.00 94.62 93 ASP A CA 1
ATOM 718 C C . ASP A 1 93 ? -12.416 -6.382 20.831 1.00 94.62 93 ASP A C 1
ATOM 720 O O . ASP A 1 93 ? -12.979 -5.288 20.774 1.00 94.62 93 ASP A O 1
ATOM 724 N N . THR A 1 94 ? -12.736 -7.251 21.791 1.00 94.12 94 THR A N 1
ATOM 725 C CA . THR A 1 94 ? -13.751 -6.942 22.813 1.00 94.12 94 THR A CA 1
ATOM 726 C C . THR A 1 94 ? -13.228 -5.969 23.864 1.00 94.12 94 THR A C 1
ATOM 728 O O . THR A 1 94 ? -13.986 -5.113 24.317 1.00 94.12 94 THR A O 1
ATOM 731 N N . GLU A 1 95 ? -11.947 -6.047 24.215 1.00 93.75 95 GLU A N 1
ATOM 732 C CA . GLU A 1 95 ? -11.346 -5.172 25.221 1.00 93.75 95 GLU A CA 1
ATOM 733 C C . GLU A 1 95 ? -11.220 -3.748 24.685 1.00 93.75 95 GLU A C 1
ATOM 735 O O . GLU A 1 95 ? -11.649 -2.802 25.347 1.00 93.75 95 GLU A O 1
ATOM 740 N N . LYS A 1 96 ? -10.753 -3.589 23.439 1.00 93.81 96 LYS A N 1
ATOM 741 C CA . LYS A 1 96 ? -10.660 -2.268 22.793 1.00 93.81 96 LYS A CA 1
ATOM 742 C C . LYS A 1 96 ? -12.030 -1.627 22.588 1.00 93.81 96 LYS A C 1
ATOM 744 O O . LYS A 1 96 ? -12.181 -0.424 22.794 1.00 93.81 96 LYS A O 1
ATOM 749 N N . ARG A 1 97 ? -13.054 -2.411 22.228 1.00 95.19 97 ARG A N 1
ATOM 750 C CA . ARG A 1 97 ? -14.435 -1.902 22.154 1.00 95.19 97 ARG A CA 1
ATOM 751 C C . ARG A 1 97 ? -14.934 -1.414 23.508 1.00 95.19 97 ARG A C 1
ATOM 753 O O . ARG A 1 97 ? -15.514 -0.333 23.566 1.00 95.19 97 ARG A O 1
ATOM 760 N N . GLN A 1 98 ? -14.676 -2.168 24.576 1.00 95.19 98 GLN A N 1
ATOM 761 C CA . GLN A 1 98 ? -15.065 -1.763 25.924 1.00 95.19 98 GLN A CA 1
ATOM 762 C C . GLN A 1 98 ? -14.313 -0.503 26.373 1.00 95.19 98 GLN A C 1
ATOM 764 O O . GLN A 1 98 ? -14.908 0.376 26.994 1.00 95.19 98 GLN A O 1
ATOM 769 N N . GLU A 1 99 ? -13.026 -0.380 26.038 1.00 94.81 99 GLU A N 1
ATOM 770 C CA . GLU A 1 99 ? -12.226 0.817 26.317 1.00 94.81 99 GLU A CA 1
ATOM 771 C C . GLU A 1 99 ? -12.842 2.059 25.656 1.00 94.81 99 GLU A C 1
ATOM 773 O O . GLU A 1 99 ? -13.056 3.080 26.316 1.00 94.81 99 GLU A O 1
ATOM 778 N N . VAL A 1 100 ? -13.220 1.947 24.378 1.00 95.50 100 VAL A N 1
ATOM 779 C CA . VAL A 1 100 ? -13.893 3.026 23.644 1.00 95.50 100 VAL A CA 1
ATOM 780 C C . VAL A 1 100 ? -15.273 3.332 24.223 1.00 95.50 100 VAL A C 1
ATOM 782 O O . VAL A 1 100 ? -15.621 4.501 24.383 1.00 95.50 100 VAL A O 1
ATOM 785 N N . GLU A 1 101 ? -16.079 2.320 24.543 1.00 94.31 101 GLU A N 1
ATOM 786 C CA . GLU A 1 101 ? -17.412 2.520 25.119 1.00 94.31 101 GLU A CA 1
ATOM 787 C C . GLU A 1 101 ? -17.337 3.228 26.476 1.00 94.31 101 GLU A C 1
ATOM 789 O O . GLU A 1 101 ? -18.085 4.176 26.719 1.00 94.31 101 GLU A O 1
ATOM 794 N N . ASN A 1 102 ? -16.389 2.837 27.330 1.00 94.19 102 ASN A N 1
ATOM 795 C CA . ASN A 1 102 ? -16.147 3.485 28.616 1.00 94.19 102 ASN A CA 1
ATOM 796 C C . ASN A 1 102 ? -15.712 4.943 28.427 1.00 94.19 102 ASN A C 1
ATOM 798 O O . ASN A 1 102 ? -16.234 5.839 29.097 1.00 94.19 102 ASN A O 1
ATOM 802 N N . PHE A 1 103 ? -14.795 5.193 27.487 1.00 93.69 103 PHE A N 1
ATOM 803 C CA . PHE A 1 103 ? -14.350 6.541 27.147 1.00 93.69 103 PHE A CA 1
ATOM 804 C C . PHE A 1 103 ? -15.519 7.413 26.673 1.00 93.69 103 PHE A C 1
ATOM 806 O O . PHE A 1 103 ? -15.723 8.500 27.209 1.00 93.69 103 PHE A O 1
ATOM 813 N N . VAL A 1 104 ? -16.341 6.926 25.741 1.00 94.44 104 VAL A N 1
ATOM 814 C CA . VAL A 1 104 ? -17.498 7.669 25.218 1.00 94.44 104 VAL A CA 1
ATOM 815 C C . VAL A 1 104 ? -18.567 7.892 26.285 1.00 94.44 104 VAL A C 1
ATOM 817 O O . VAL A 1 104 ? -19.097 8.997 26.429 1.00 94.44 104 VAL A O 1
ATOM 820 N N . THR A 1 105 ? -18.854 6.868 27.086 1.00 94.00 105 THR A N 1
ATOM 821 C CA . THR A 1 105 ? -19.829 6.953 28.176 1.00 94.00 105 THR A CA 1
ATOM 822 C C . THR A 1 105 ? -19.408 7.986 29.217 1.00 94.00 105 THR A C 1
ATOM 824 O O . THR A 1 105 ? -20.265 8.697 29.733 1.00 94.00 105 THR A O 1
ATOM 827 N N . SER A 1 106 ? -18.107 8.154 29.478 1.00 93.06 106 SER A N 1
ATOM 828 C CA . SER A 1 106 ? -17.617 9.114 30.477 1.00 93.06 106 SER A CA 1
ATOM 829 C C . SER A 1 106 ? -18.080 10.560 30.238 1.00 93.06 106 SER A C 1
ATOM 831 O O . SER A 1 106 ? -18.314 11.284 31.205 1.00 93.06 106 SER A O 1
ATOM 833 N N . PHE A 1 107 ? -18.285 10.967 28.978 1.00 90.94 107 PHE A N 1
ATOM 834 C CA . PHE A 1 107 ? -18.765 12.310 28.632 1.00 90.94 107 PHE A CA 1
ATOM 835 C C . PHE A 1 107 ? -20.188 12.342 28.054 1.00 90.94 107 PHE A C 1
ATOM 837 O O . PHE A 1 107 ? -20.832 13.389 28.114 1.00 90.94 107 PHE A O 1
ATOM 844 N N . LEU A 1 108 ? -20.723 11.223 27.544 1.00 93.38 108 LEU A N 1
ATOM 845 C CA . LEU A 1 108 ? -22.101 11.141 27.025 1.00 93.38 108 LEU A CA 1
ATOM 846 C C . LEU A 1 108 ? -23.103 10.469 27.970 1.00 93.38 108 LEU A C 1
ATOM 848 O O . LEU A 1 108 ? -24.280 10.389 27.614 1.00 93.38 108 LEU A O 1
ATOM 852 N N . ALA A 1 109 ? -22.708 10.048 29.177 1.00 87.56 109 ALA A N 1
ATOM 853 C CA . ALA A 1 109 ? -23.614 9.419 30.148 1.00 87.56 109 ALA A CA 1
ATOM 854 C C . ALA A 1 109 ? -24.875 10.258 30.423 1.00 87.56 109 ALA A C 1
ATOM 856 O O . ALA A 1 109 ? -25.971 9.713 30.541 1.00 87.56 109 ALA A O 1
ATOM 857 N N . ALA A 1 110 ? -24.743 11.589 30.446 1.00 90.06 110 ALA A N 1
ATOM 858 C CA . ALA A 1 110 ? -25.855 12.515 30.667 1.00 90.06 110 ALA A CA 1
ATOM 859 C C . ALA A 1 110 ? -26.952 12.440 29.588 1.00 90.06 110 ALA A C 1
ATOM 861 O O . ALA A 1 110 ? -28.089 12.826 29.846 1.00 90.06 110 ALA A O 1
ATOM 862 N N . THR A 1 111 ? -26.638 11.939 28.388 1.00 89.69 111 THR A N 1
ATOM 863 C CA . THR A 1 111 ? -27.624 11.789 27.306 1.00 89.69 111 THR A CA 1
ATOM 864 C C . THR A 1 111 ? -28.609 10.647 27.555 1.00 89.69 111 THR A C 1
ATOM 866 O O . THR A 1 111 ? -29.684 10.649 26.957 1.00 89.69 111 THR A O 1
ATOM 869 N N . ALA A 1 112 ? -28.243 9.669 28.399 1.00 87.75 112 ALA A N 1
ATOM 870 C CA . ALA A 1 112 ? -28.992 8.438 28.664 1.00 87.75 112 ALA A CA 1
ATOM 871 C C . ALA A 1 112 ? -29.480 7.694 27.397 1.00 87.75 112 ALA A C 1
ATOM 873 O O . ALA A 1 112 ? -30.438 6.923 27.456 1.00 87.75 112 ALA A O 1
ATOM 874 N N . ASN A 1 113 ? -28.837 7.921 26.243 1.00 92.81 113 ASN A N 1
ATOM 875 C CA . ASN A 1 113 ? -29.244 7.357 24.962 1.00 92.81 113 ASN A CA 1
ATOM 876 C C . ASN A 1 113 ? -28.164 6.397 24.428 1.00 92.81 113 ASN A C 1
ATOM 878 O O . ASN A 1 113 ? -27.138 6.857 23.918 1.00 92.81 113 ASN A O 1
ATOM 882 N N . PRO A 1 114 ? -28.395 5.071 24.479 1.00 91.06 114 PRO A N 1
ATOM 883 C CA . PRO A 1 114 ? -27.402 4.086 24.052 1.00 91.06 114 PRO A CA 1
ATOM 884 C C . PRO A 1 114 ? -27.088 4.158 22.551 1.00 91.06 114 PRO A C 1
ATOM 886 O O . PRO A 1 114 ? -25.977 3.830 22.145 1.00 91.06 114 PRO A O 1
ATOM 889 N N . ILE A 1 115 ? -28.021 4.635 21.719 1.00 93.81 115 ILE A N 1
ATOM 890 C CA . ILE A 1 115 ? -27.789 4.805 20.276 1.00 93.81 115 ILE A CA 1
ATOM 891 C C . ILE A 1 115 ? -26.761 5.913 20.040 1.00 93.81 115 ILE A C 1
ATOM 893 O O . ILE A 1 115 ? -25.862 5.761 19.217 1.00 93.81 115 ILE A O 1
ATOM 897 N N . VAL A 1 116 ? -26.869 7.018 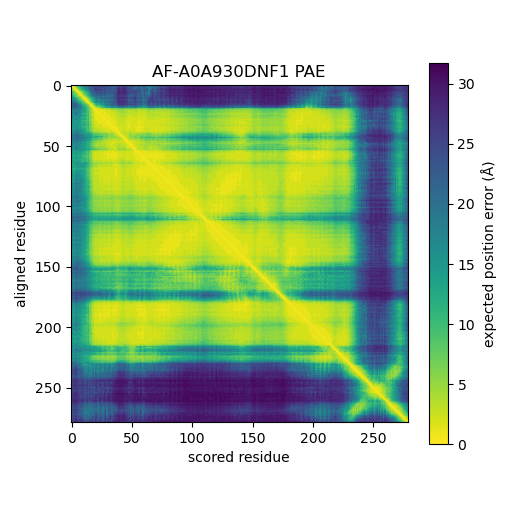20.784 1.00 93.69 116 VAL A N 1
ATOM 898 C CA . VAL A 1 116 ? -25.921 8.135 20.682 1.00 93.69 116 VAL A CA 1
ATOM 899 C C . VAL A 1 116 ? -24.528 7.680 21.112 1.00 93.69 116 VAL A C 1
ATOM 901 O O . VAL A 1 116 ? -23.568 7.932 20.389 1.00 93.69 116 VAL A O 1
ATOM 904 N N . ILE A 1 117 ? -24.420 6.949 22.226 1.00 93.06 117 ILE A N 1
ATOM 905 C CA . ILE A 1 117 ? -23.145 6.383 22.695 1.00 93.06 117 ILE A CA 1
ATOM 906 C C . ILE A 1 117 ? -22.534 5.481 21.614 1.00 93.06 117 ILE A C 1
ATOM 908 O O . ILE A 1 117 ? -21.397 5.710 21.212 1.00 93.06 117 ILE A O 1
ATOM 912 N N . ALA A 1 118 ? -23.302 4.536 21.063 1.00 93.25 118 ALA A N 1
ATOM 913 C CA . ALA A 1 118 ? -22.812 3.611 20.041 1.00 93.25 118 ALA A CA 1
ATOM 914 C C . ALA A 1 118 ? -22.305 4.319 18.769 1.00 93.25 118 ALA A C 1
ATOM 916 O O . ALA A 1 118 ? -21.260 3.954 18.228 1.00 93.25 118 ALA A O 1
ATOM 917 N N . VAL A 1 119 ? -23.009 5.355 18.298 1.00 95.44 119 VAL A N 1
ATOM 918 C CA . VAL A 1 119 ? -22.585 6.142 17.127 1.00 95.44 119 VAL A CA 1
ATOM 919 C C . VAL A 1 119 ? -21.258 6.855 17.399 1.00 95.44 119 VAL A C 1
ATOM 921 O O . VAL A 1 119 ? -20.346 6.792 16.574 1.00 95.44 119 VAL A O 1
ATOM 924 N N . PHE A 1 120 ? -21.113 7.492 18.563 1.00 95.50 120 PHE A N 1
ATOM 925 C CA . PHE A 1 120 ? -19.859 8.145 18.944 1.00 95.50 120 PHE A CA 1
ATOM 926 C C . PHE A 1 120 ? -18.715 7.148 19.152 1.00 95.50 120 PHE A C 1
ATOM 928 O O . PHE A 1 120 ? -17.583 7.454 18.781 1.00 95.50 120 PHE A O 1
ATOM 935 N N . SER A 1 121 ? -18.991 5.942 19.655 1.00 95.50 121 SER A N 1
ATOM 936 C CA . SER A 1 121 ? -17.988 4.878 19.745 1.00 95.50 121 SER A CA 1
ATOM 937 C C . SER A 1 121 ? -17.417 4.516 18.377 1.00 95.50 121 SER A C 1
ATOM 939 O O . SER A 1 121 ? -16.202 4.416 18.246 1.00 95.50 121 SER A O 1
ATOM 941 N N . ILE A 1 122 ? -18.244 4.409 17.332 1.00 95.88 122 ILE A N 1
ATOM 942 C CA . ILE A 1 122 ? -17.752 4.146 15.968 1.00 95.88 122 ILE A CA 1
ATOM 943 C C . ILE A 1 122 ? -16.848 5.284 15.472 1.00 95.88 122 ILE A C 1
ATOM 945 O O . ILE A 1 122 ? -15.805 5.015 14.876 1.00 95.88 122 ILE A O 1
ATOM 949 N N . PHE A 1 123 ? -17.199 6.545 15.748 1.00 95.62 123 PHE A N 1
ATOM 950 C CA . PHE A 1 123 ? -16.344 7.684 15.395 1.00 95.62 123 PHE A CA 1
ATOM 951 C C . PHE A 1 123 ? -14.990 7.637 16.109 1.00 95.62 123 PHE A C 1
ATOM 953 O O . PHE A 1 123 ? -13.959 7.833 15.467 1.00 95.62 123 PHE A O 1
ATOM 960 N N . VAL A 1 124 ? -14.976 7.341 17.412 1.00 95.69 124 VAL A N 1
ATOM 961 C CA . VAL A 1 124 ? -13.730 7.209 18.183 1.00 95.69 124 VAL A CA 1
ATOM 962 C C . VAL A 1 124 ? -12.885 6.043 17.665 1.00 95.69 124 VAL A C 1
ATOM 964 O O . VAL A 1 124 ? -11.680 6.212 17.497 1.00 95.69 124 VAL A O 1
ATOM 967 N N . ILE A 1 125 ? -13.498 4.901 17.327 1.00 96.56 125 ILE A N 1
ATOM 968 C CA . ILE A 1 125 ? -12.803 3.772 16.687 1.00 96.56 125 ILE A CA 1
ATOM 969 C C . ILE A 1 125 ? -12.175 4.205 15.358 1.00 96.56 125 ILE A C 1
ATOM 971 O O . ILE A 1 125 ? -11.018 3.881 15.106 1.00 96.56 125 ILE A O 1
ATOM 975 N N . GLY A 1 126 ? -12.901 4.958 14.526 1.00 96.50 126 GLY A N 1
ATOM 976 C CA . GLY A 1 126 ? -12.382 5.482 13.259 1.00 96.50 126 GLY A CA 1
ATOM 977 C C . GLY A 1 126 ? -11.156 6.376 13.452 1.00 96.50 126 GLY A C 1
ATOM 978 O O . GLY A 1 126 ? -10.125 6.154 12.825 1.00 96.50 126 GLY A O 1
ATOM 979 N N . ILE A 1 127 ? -11.226 7.331 14.385 1.00 95.31 127 ILE A N 1
ATOM 980 C CA . ILE A 1 127 ? -10.091 8.209 14.720 1.00 95.31 127 ILE A CA 1
ATOM 981 C C . ILE A 1 127 ? -8.901 7.387 15.228 1.00 95.31 127 ILE A C 1
ATOM 983 O O . ILE A 1 127 ? -7.762 7.642 14.836 1.00 95.31 127 ILE A O 1
ATOM 987 N N . TRP A 1 128 ? -9.158 6.387 16.074 1.00 95.56 128 TRP A N 1
ATOM 988 C CA . TRP A 1 128 ? -8.110 5.530 16.613 1.00 95.56 128 TRP A CA 1
ATOM 989 C C . TRP A 1 128 ? -7.429 4.698 15.520 1.00 95.56 128 TRP A C 1
ATOM 991 O O . TRP A 1 128 ? -6.199 4.676 15.432 1.00 95.56 128 TRP A O 1
ATOM 1001 N N . ALA A 1 129 ? -8.220 4.082 14.641 1.00 96.25 129 ALA A N 1
ATOM 1002 C CA . ALA A 1 129 ? -7.738 3.311 13.502 1.00 96.25 129 ALA A CA 1
ATOM 1003 C C . ALA A 1 129 ? -6.903 4.164 12.537 1.00 96.25 129 ALA A C 1
ATOM 1005 O O . ALA A 1 129 ? -5.832 3.731 12.106 1.00 96.25 129 ALA A O 1
ATOM 1006 N N . PHE A 1 130 ? -7.361 5.383 12.240 1.00 95.56 130 PHE A N 1
ATOM 1007 C CA . PHE A 1 130 ? -6.662 6.335 11.380 1.00 95.56 130 PHE A CA 1
ATOM 1008 C C . PHE A 1 130 ? -5.321 6.778 11.980 1.00 95.56 130 PHE A C 1
ATOM 1010 O O . PHE A 1 130 ? -4.296 6.771 11.298 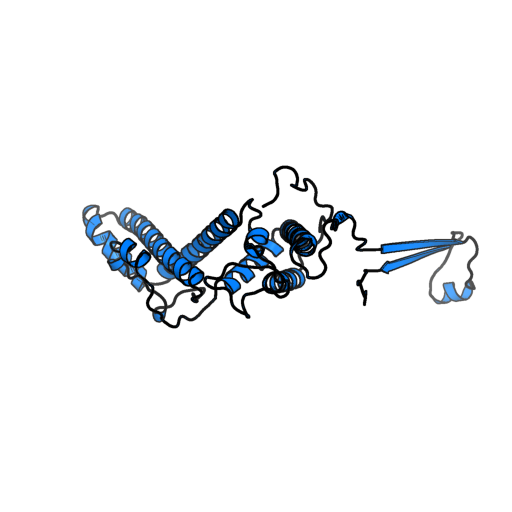1.00 95.56 130 PHE A O 1
ATOM 1017 N N . ALA A 1 131 ? -5.300 7.109 13.273 1.00 94.31 131 ALA A N 1
ATOM 1018 C CA . ALA A 1 131 ? -4.077 7.488 13.973 1.00 94.31 131 ALA A CA 1
ATOM 1019 C C . ALA A 1 131 ? -3.050 6.340 13.998 1.00 94.31 131 ALA A C 1
ATOM 1021 O O . ALA A 1 131 ? -1.875 6.556 13.696 1.00 94.31 131 ALA A O 1
ATOM 1022 N N . GLN A 1 132 ? -3.489 5.105 14.268 1.00 93.81 132 GLN A N 1
ATOM 1023 C CA . GLN A 1 132 ? -2.616 3.931 14.161 1.00 93.81 132 GLN A CA 1
ATOM 1024 C C . GLN A 1 132 ? -2.116 3.739 12.720 1.00 93.81 132 GLN A C 1
ATOM 1026 O O . GLN A 1 132 ? -0.936 3.476 12.511 1.00 93.81 132 GLN A O 1
ATOM 1031 N N . ALA A 1 133 ? -2.967 3.946 11.712 1.00 95.69 133 ALA A N 1
ATOM 1032 C CA . ALA A 1 133 ? -2.583 3.793 10.310 1.00 95.69 133 ALA A CA 1
ATOM 1033 C C . ALA A 1 133 ? -1.517 4.813 9.869 1.00 95.69 133 ALA A C 1
ATOM 1035 O O . ALA A 1 133 ? -0.633 4.481 9.080 1.00 95.69 133 ALA A O 1
ATOM 1036 N N . LEU A 1 134 ? -1.551 6.036 10.404 1.00 94.88 134 LEU A N 1
ATOM 1037 C CA . LEU A 1 134 ? -0.500 7.034 10.189 1.00 94.88 134 LEU A CA 1
ATOM 1038 C C . LEU A 1 134 ? 0.848 6.592 10.779 1.00 94.88 134 LEU A C 1
ATOM 1040 O O . LEU A 1 134 ? 1.880 6.791 10.136 1.00 94.88 134 LEU A O 1
ATOM 1044 N N . LEU A 1 135 ? 0.852 5.971 11.967 1.00 92.44 135 LEU A N 1
ATOM 1045 C CA . LEU A 1 135 ? 2.069 5.374 12.529 1.00 92.44 135 LEU A CA 1
ATOM 1046 C C . LEU A 1 135 ? 2.550 4.221 11.655 1.00 92.44 135 LEU A C 1
ATOM 1048 O O . LEU A 1 135 ? 3.717 4.199 11.283 1.00 92.44 135 LEU A O 1
ATOM 1052 N N . ASP A 1 136 ? 1.660 3.318 11.252 1.00 94.38 136 ASP A N 1
ATOM 1053 C CA . ASP A 1 136 ? 2.004 2.191 10.384 1.00 94.38 136 ASP A CA 1
ATOM 1054 C C . ASP A 1 136 ? 2.682 2.658 9.089 1.00 94.38 136 ASP A C 1
ATOM 1056 O O . ASP A 1 136 ? 3.725 2.137 8.698 1.00 94.38 136 ASP A O 1
ATOM 1060 N N . VAL A 1 137 ? 2.123 3.681 8.436 1.00 95.56 137 VAL A N 1
ATOM 1061 C CA . VAL A 1 137 ? 2.711 4.292 7.238 1.00 95.56 137 VAL A CA 1
ATOM 1062 C C . VAL A 1 137 ? 4.069 4.915 7.550 1.00 95.56 137 VAL A C 1
ATOM 1064 O O . VAL A 1 137 ? 5.015 4.702 6.794 1.00 95.56 137 VAL A O 1
ATOM 1067 N N . LYS A 1 138 ? 4.201 5.648 8.662 1.00 93.25 138 LYS A N 1
ATOM 1068 C CA . LYS A 1 138 ? 5.488 6.203 9.104 1.00 93.25 138 LYS A CA 1
ATOM 1069 C C . LYS A 1 138 ? 6.531 5.099 9.301 1.00 93.25 138 LYS A C 1
ATOM 1071 O O . LYS A 1 138 ? 7.672 5.285 8.890 1.00 93.25 138 LYS A O 1
ATOM 1076 N N . HIS A 1 139 ? 6.164 3.969 9.899 1.00 92.56 139 HIS A N 1
ATOM 1077 C CA . HIS A 1 139 ? 7.057 2.824 10.079 1.00 92.56 139 HIS A CA 1
ATOM 1078 C C . HIS A 1 139 ? 7.465 2.225 8.728 1.00 92.56 139 HIS A C 1
ATOM 1080 O O . HIS A 1 139 ? 8.654 2.071 8.463 1.00 92.56 139 HIS A O 1
ATOM 1086 N N . LEU A 1 140 ? 6.510 1.996 7.824 1.00 95.06 140 LEU A N 1
ATOM 1087 C CA . LEU A 1 140 ? 6.788 1.462 6.486 1.00 95.06 140 LEU A CA 1
ATOM 1088 C C . LEU A 1 140 ? 7.699 2.379 5.659 1.00 95.06 140 LEU A C 1
ATOM 1090 O O . LEU A 1 140 ? 8.611 1.894 4.998 1.00 95.06 140 LEU A O 1
ATOM 1094 N N . LEU A 1 141 ? 7.503 3.699 5.729 1.00 94.31 141 LEU A N 1
ATOM 1095 C CA . LEU A 1 141 ? 8.365 4.674 5.047 1.00 94.31 141 LEU A CA 1
ATOM 1096 C C . LEU A 1 141 ? 9.747 4.833 5.698 1.00 94.31 141 LEU A C 1
ATOM 1098 O O . LEU A 1 141 ? 10.632 5.450 5.104 1.00 94.31 141 LEU A O 1
ATOM 1102 N N . ASN A 1 142 ? 9.934 4.291 6.903 1.00 92.25 142 ASN A N 1
ATOM 1103 C CA . ASN A 1 142 ? 11.224 4.197 7.579 1.00 92.25 142 ASN A CA 1
ATOM 1104 C C . ASN A 1 142 ? 11.931 2.847 7.345 1.00 92.25 142 ASN A C 1
ATOM 1106 O O . ASN A 1 142 ? 12.860 2.525 8.083 1.00 92.25 142 ASN A O 1
ATOM 1110 N N . ASP A 1 143 ? 11.495 2.075 6.340 1.00 91.62 143 ASP A N 1
ATOM 1111 C CA . ASP A 1 143 ? 11.943 0.704 6.044 1.00 91.62 143 ASP A CA 1
ATOM 1112 C C . ASP A 1 143 ? 11.710 -0.297 7.197 1.00 91.62 143 ASP A C 1
ATOM 1114 O O . ASP A 1 143 ? 12.286 -1.388 7.236 1.00 91.62 143 ASP A O 1
ATOM 1118 N N . GLU A 1 144 ? 10.816 0.035 8.134 1.00 92.50 144 GLU A N 1
ATOM 1119 C CA . GLU A 1 144 ? 10.345 -0.899 9.153 1.00 92.50 144 GLU A CA 1
ATOM 1120 C C . GLU A 1 144 ? 9.206 -1.779 8.601 1.00 92.50 144 GLU A C 1
ATOM 1122 O O . GLU A 1 144 ? 8.687 -1.586 7.498 1.00 92.50 144 GLU A O 1
ATOM 1127 N N . ARG A 1 145 ? 8.806 -2.791 9.377 1.00 93.25 145 ARG A N 1
ATOM 1128 C CA . ARG A 1 145 ? 7.768 -3.755 8.990 1.00 93.25 145 ARG A CA 1
ATOM 1129 C C . ARG A 1 145 ? 6.499 -3.555 9.800 1.00 93.25 145 ARG A C 1
ATOM 1131 O O . ARG A 1 145 ? 6.558 -3.232 10.983 1.00 93.25 145 ARG A O 1
ATOM 1138 N N . VAL A 1 146 ? 5.356 -3.807 9.167 1.00 93.94 146 VAL A N 1
ATOM 1139 C CA . VAL A 1 146 ? 4.039 -3.739 9.812 1.00 93.94 146 VAL A CA 1
ATOM 1140 C C . VAL A 1 146 ? 3.220 -4.983 9.448 1.00 93.94 146 VAL A C 1
ATOM 1142 O O . VAL A 1 146 ? 3.091 -5.308 8.260 1.00 93.94 146 VAL A O 1
ATOM 1145 N N . PRO A 1 147 ? 2.657 -5.713 10.429 1.00 93.12 147 PRO A N 1
ATOM 1146 C CA . PRO A 1 147 ? 1.853 -6.902 10.160 1.00 93.12 147 PRO A CA 1
ATOM 1147 C C . PRO A 1 147 ? 0.533 -6.523 9.487 1.00 93.12 147 PRO A C 1
ATOM 1149 O O . PRO A 1 147 ? -0.017 -5.461 9.758 1.00 93.12 147 PRO A O 1
ATOM 1152 N N . LEU A 1 148 ? -0.008 -7.393 8.628 1.00 90.19 148 LEU A N 1
ATOM 1153 C CA . LEU A 1 148 ? -1.263 -7.109 7.915 1.00 90.19 148 LEU A CA 1
ATOM 1154 C C . LEU A 1 148 ? -2.429 -6.847 8.882 1.00 90.19 148 LEU A C 1
ATOM 1156 O O . LEU A 1 148 ? -3.179 -5.900 8.685 1.00 90.19 148 LEU A O 1
ATOM 1160 N N . MET A 1 149 ? -2.530 -7.653 9.938 1.00 89.19 149 MET A N 1
ATOM 1161 C CA . MET A 1 149 ? -3.437 -7.451 11.065 1.00 89.19 149 MET A CA 1
ATOM 1162 C C . MET A 1 149 ? -2.604 -7.325 12.335 1.00 89.19 149 MET A C 1
ATOM 1164 O O . MET A 1 149 ? -1.701 -8.137 12.549 1.00 89.19 149 MET A O 1
ATOM 1168 N N . HIS A 1 150 ? -2.899 -6.330 13.168 1.00 87.81 150 HIS A N 1
ATOM 1169 C CA . HIS A 1 150 ? -2.236 -6.211 14.462 1.00 87.81 150 HIS A CA 1
ATOM 1170 C C . HIS A 1 150 ? -2.688 -7.316 15.424 1.00 87.81 150 HIS A C 1
ATOM 1172 O O . HIS A 1 150 ? -3.850 -7.721 15.437 1.00 87.81 150 HIS A O 1
ATOM 1178 N N . GLY A 1 151 ? -1.746 -7.776 16.241 1.00 82.12 151 GLY A N 1
ATOM 1179 C CA . GLY A 1 151 ? -2.005 -8.398 17.541 1.00 82.12 151 GLY A CA 1
ATOM 1180 C C . GLY A 1 151 ? -1.591 -7.458 18.677 1.00 82.12 151 GLY A C 1
ATOM 1181 O O . GLY A 1 151 ? -1.086 -6.362 18.414 1.00 82.12 151 GLY A O 1
ATOM 1182 N N . GLU A 1 152 ? -1.753 -7.904 19.925 1.00 74.44 152 GLU A N 1
ATOM 1183 C CA . GLU A 1 152 ? -1.417 -7.123 21.129 1.00 74.44 152 GLU A CA 1
ATOM 1184 C C . GLU A 1 152 ? 0.020 -6.580 21.103 1.00 74.44 152 GLU A C 1
ATOM 1186 O O . GLU A 1 152 ? 0.228 -5.384 21.284 1.00 74.44 152 GLU A O 1
ATOM 1191 N N . ASP A 1 153 ? 0.999 -7.418 20.749 1.00 74.19 153 ASP A N 1
ATOM 1192 C CA . ASP A 1 153 ? 2.428 -7.058 20.759 1.00 74.19 153 ASP A CA 1
ATOM 1193 C C . ASP A 1 153 ? 2.827 -5.997 19.718 1.00 74.19 153 ASP A C 1
ATOM 1195 O O . ASP A 1 153 ? 3.894 -5.380 19.805 1.00 74.19 153 ASP A O 1
ATOM 1199 N N . SER A 1 154 ? 1.987 -5.815 18.699 1.00 79.12 154 SER A N 1
ATOM 1200 C CA . SER A 1 154 ? 2.254 -4.943 17.551 1.00 79.12 154 SER A CA 1
ATOM 1201 C C . SER A 1 154 ? 1.466 -3.636 17.578 1.00 79.12 154 SER A C 1
ATOM 1203 O O . SER A 1 154 ? 1.649 -2.815 16.684 1.00 79.12 154 SER A O 1
ATOM 1205 N N . TRP A 1 155 ? 0.542 -3.474 18.527 1.00 84.88 155 TRP A N 1
ATOM 1206 C CA . TRP A 1 155 ? -0.323 -2.303 18.622 1.00 84.88 155 TRP A CA 1
ATOM 1207 C C . TRP A 1 155 ? 0.365 -1.207 19.443 1.00 84.88 155 TRP A C 1
ATOM 1209 O O . TRP A 1 155 ? 0.566 -1.357 20.647 1.00 84.88 155 TRP A O 1
ATOM 1219 N N . ASP A 1 156 ? 0.739 -0.099 18.802 1.00 79.06 156 ASP A N 1
ATOM 1220 C CA . ASP A 1 156 ? 1.576 0.925 19.444 1.00 79.06 156 ASP A CA 1
ATOM 1221 C C . ASP A 1 156 ? 0.765 1.996 20.190 1.00 79.06 156 ASP A C 1
ATOM 1223 O O . ASP A 1 156 ? 1.199 2.520 21.225 1.00 79.06 156 ASP A O 1
ATOM 1227 N N . LEU A 1 157 ? -0.407 2.360 19.665 1.00 83.62 157 LEU A N 1
ATOM 1228 C CA . LEU A 1 157 ? -1.159 3.518 20.135 1.00 83.62 157 LEU A CA 1
ATOM 1229 C C . LEU A 1 157 ? -2.301 3.105 21.066 1.00 83.62 157 LEU A C 1
ATOM 1231 O O . LEU A 1 157 ? -3.362 2.707 20.607 1.00 83.62 157 LEU A O 1
ATOM 1235 N N . GLY A 1 158 ? -2.133 3.243 22.381 1.00 85.56 158 GLY A N 1
ATOM 1236 C CA . GLY A 1 158 ? -3.260 3.137 23.321 1.00 85.56 158 GLY A CA 1
ATOM 1237 C C . GLY A 1 158 ? -4.267 4.283 23.144 1.00 85.56 158 GLY A C 1
ATOM 1238 O O . GLY A 1 158 ? -3.868 5.388 22.767 1.00 85.56 158 GLY A O 1
ATOM 1239 N N . LEU A 1 159 ? -5.550 4.058 23.459 1.00 84.00 159 LEU A N 1
ATOM 1240 C CA . LEU A 1 159 ? -6.611 5.065 23.298 1.00 84.00 159 LEU A CA 1
ATOM 1241 C C . LEU A 1 159 ? -6.299 6.356 24.073 1.00 84.00 159 LEU A C 1
ATOM 1243 O O . LEU A 1 159 ? -6.501 7.459 23.571 1.00 84.00 159 LEU A O 1
ATOM 1247 N N . SER A 1 160 ? -5.724 6.229 25.271 1.00 81.31 160 SER A N 1
ATOM 1248 C CA . SER A 1 160 ? -5.310 7.363 26.110 1.00 81.31 160 SER A CA 1
ATOM 1249 C C . SER A 1 160 ? -4.263 8.270 25.456 1.00 81.31 160 SER A C 1
ATOM 1251 O O . SER A 1 160 ? -4.231 9.467 25.734 1.00 81.31 160 SER A O 1
ATOM 1253 N N . LYS A 1 161 ? -3.436 7.729 24.554 1.00 82.94 161 LYS A N 1
ATOM 1254 C CA . LYS A 1 161 ? -2.371 8.464 23.859 1.00 82.94 161 LYS A CA 1
ATOM 1255 C C . LYS A 1 161 ? -2.846 9.163 22.583 1.00 82.94 161 LYS A C 1
ATOM 1257 O O . LYS A 1 161 ? -2.049 9.844 21.942 1.00 82.94 161 LYS A O 1
ATOM 1262 N N . LEU A 1 162 ? -4.122 9.036 22.205 1.00 84.75 162 LEU A N 1
ATOM 1263 C CA . LEU A 1 162 ? -4.664 9.714 21.022 1.00 84.75 162 LEU A CA 1
ATOM 1264 C C . LEU A 1 162 ? -4.618 11.237 21.130 1.00 84.75 162 LEU A C 1
ATOM 1266 O O . LEU A 1 162 ? -4.400 11.911 20.127 1.00 84.75 162 LEU A O 1
ATOM 1270 N N . LEU A 1 163 ? -4.793 11.785 22.334 1.00 79.38 163 LEU A N 1
ATOM 1271 C CA . LEU A 1 163 ? -4.716 13.232 22.553 1.00 79.38 163 LEU A CA 1
ATOM 1272 C C . LEU A 1 163 ? -3.289 13.765 22.354 1.00 79.38 163 LEU A C 1
ATOM 1274 O O . LEU A 1 163 ? -3.112 14.870 21.849 1.00 79.38 163 LEU A O 1
ATOM 1278 N N . ASP A 1 164 ? -2.285 12.939 22.649 1.00 82.38 164 ASP A N 1
ATOM 1279 C CA . ASP A 1 164 ? -0.866 13.266 22.488 1.00 82.38 164 ASP A CA 1
ATOM 1280 C C . ASP A 1 164 ? -0.292 12.779 21.146 1.00 82.38 164 ASP A C 1
ATOM 1282 O O . ASP A 1 164 ? 0.920 12.836 20.917 1.00 82.38 164 ASP A O 1
ATOM 1286 N N . PHE A 1 165 ? -1.144 12.326 20.221 1.00 83.69 165 PHE A N 1
ATOM 1287 C CA . PHE A 1 165 ? -0.743 11.667 18.976 1.00 83.69 165 PHE A CA 1
ATOM 1288 C C . PHE A 1 165 ? 0.242 12.483 18.127 1.00 83.69 165 PHE A C 1
ATOM 1290 O O . PHE A 1 165 ? 1.196 11.934 17.577 1.00 83.69 165 PHE A O 1
ATOM 1297 N N . SER A 1 166 ? 0.070 13.808 18.062 1.00 82.00 166 SER A N 1
ATOM 1298 C CA . SER A 1 166 ? 0.971 14.693 17.309 1.00 82.00 166 SER A CA 1
ATOM 1299 C C . SER A 1 166 ? 2.427 14.596 17.777 1.00 82.00 166 SER A C 1
ATOM 1301 O O . SER A 1 166 ? 3.345 14.746 16.966 1.00 82.00 166 SER A O 1
ATOM 1303 N N . SER A 1 167 ? 2.648 14.353 19.072 1.00 80.00 167 SER A N 1
ATOM 1304 C CA . SER A 1 167 ? 3.992 14.200 19.632 1.00 80.00 167 SER A CA 1
ATOM 1305 C C . SER A 1 167 ? 4.614 12.862 19.225 1.00 80.00 167 SER A C 1
ATOM 1307 O O . SER A 1 167 ? 5.773 12.825 18.820 1.00 80.00 167 SER A O 1
ATOM 1309 N N . LEU A 1 168 ? 3.820 11.786 19.209 1.00 78.00 168 LEU A N 1
ATOM 1310 C CA . LEU A 1 168 ? 4.246 10.452 18.772 1.00 78.00 168 LEU A CA 1
ATOM 1311 C C . LEU A 1 168 ? 4.563 10.416 17.274 1.00 78.00 168 LEU A C 1
ATOM 1313 O O . LEU A 1 168 ? 5.531 9.786 16.840 1.00 78.00 168 LEU A O 1
ATOM 1317 N N . LEU A 1 169 ? 3.775 11.135 16.473 1.00 80.06 169 LEU A N 1
ATOM 1318 C CA . LEU A 1 169 ? 4.013 11.241 15.040 1.00 80.06 169 LEU A CA 1
ATOM 1319 C C . LEU A 1 169 ? 5.308 12.009 14.738 1.00 80.06 169 LEU A C 1
ATOM 1321 O O . LEU A 1 169 ? 6.037 11.620 13.827 1.00 80.06 169 LEU A O 1
ATOM 1325 N N . SER A 1 170 ? 5.626 13.038 15.527 1.00 79.44 170 SER A N 1
ATOM 1326 C CA . SER A 1 170 ? 6.814 13.883 15.327 1.00 79.44 170 SER A CA 1
ATOM 1327 C C . SER A 1 170 ? 8.091 13.329 15.965 1.00 79.44 170 SER A C 1
ATOM 1329 O O . SER A 1 170 ? 9.183 13.697 15.545 1.00 79.44 170 SER A O 1
ATOM 1331 N N . GLY A 1 171 ? 7.974 12.466 16.977 1.00 74.50 171 GLY A N 1
ATOM 1332 C CA . GLY A 1 171 ? 9.126 11.859 17.643 1.00 74.50 171 GLY A CA 1
ATOM 1333 C C . GLY A 1 171 ? 9.896 10.906 16.729 1.00 74.50 171 GLY A C 1
ATOM 1334 O O . GLY A 1 171 ? 9.331 10.328 15.799 1.00 74.50 171 GLY A O 1
ATOM 1335 N N . GLU A 1 172 ? 11.185 10.708 16.988 1.00 66.81 172 GLU A N 1
ATOM 1336 C CA . GLU A 1 172 ? 11.930 9.637 16.326 1.00 66.81 172 GLU A CA 1
ATOM 1337 C C . GLU A 1 172 ? 11.402 8.278 16.797 1.00 66.81 172 GLU A C 1
ATOM 1339 O O . GLU A 1 172 ? 11.183 8.061 17.990 1.00 66.81 172 GLU A O 1
ATOM 1344 N N . SER A 1 173 ? 11.158 7.367 15.854 1.00 62.69 173 SER A N 1
ATOM 1345 C CA . SER A 1 173 ? 10.800 5.993 16.195 1.00 62.69 173 SER A CA 1
ATOM 1346 C C . SER A 1 173 ? 11.998 5.332 16.877 1.00 62.69 173 SER A C 1
ATOM 1348 O O . SER A 1 173 ? 13.093 5.300 16.311 1.00 62.69 173 SER A O 1
ATOM 1350 N N . GLU A 1 174 ? 11.805 4.776 18.074 1.00 65.00 174 GLU A N 1
ATOM 1351 C CA . GLU A 1 174 ? 12.800 3.872 18.649 1.00 65.00 174 GLU A CA 1
ATOM 1352 C C . GLU A 1 174 ? 12.998 2.693 17.690 1.00 65.00 174 GLU A C 1
ATOM 1354 O O . GLU A 1 174 ? 12.022 2.121 17.196 1.00 65.00 174 GLU A O 1
ATOM 1359 N N . LYS A 1 175 ? 14.258 2.326 17.414 1.00 61.53 175 LYS A N 1
ATOM 1360 C CA . LYS A 1 175 ? 14.592 1.169 16.572 1.00 61.53 175 LYS A CA 1
ATOM 1361 C C . LYS A 1 175 ? 14.165 -0.118 17.278 1.00 61.53 175 LYS A C 1
ATOM 1363 O O . LYS A 1 175 ? 14.961 -0.766 17.952 1.00 61.53 175 LYS A O 1
ATOM 1368 N N . LYS A 1 176 ? 12.895 -0.474 17.128 1.00 71.00 176 LYS A N 1
ATOM 1369 C CA . LYS A 1 176 ? 12.320 -1.738 17.577 1.00 71.00 176 LYS A CA 1
ATOM 1370 C C . LYS A 1 176 ? 12.316 -2.697 16.393 1.00 71.00 176 LYS A C 1
ATOM 1372 O O . LYS A 1 176 ? 11.874 -2.330 15.306 1.00 71.00 176 LYS A O 1
ATOM 1377 N N . GLU A 1 177 ? 12.796 -3.923 16.585 1.00 71.38 177 GLU A N 1
ATOM 1378 C CA . GLU A 1 177 ? 12.588 -4.965 15.579 1.00 71.38 177 GLU A CA 1
ATOM 1379 C C . GLU A 1 177 ? 11.087 -5.243 15.472 1.00 71.38 177 GLU A C 1
ATOM 1381 O O . GLU A 1 177 ? 10.446 -5.699 16.420 1.00 71.38 177 GLU A O 1
ATOM 1386 N N . ARG A 1 178 ? 10.518 -4.909 14.312 1.00 81.19 178 ARG A N 1
ATOM 1387 C CA . ARG A 1 178 ? 9.115 -5.154 13.987 1.00 81.19 178 ARG A CA 1
ATOM 1388 C C . ARG A 1 178 ? 9.008 -6.322 13.018 1.00 81.19 178 ARG A C 1
ATOM 1390 O O . ARG A 1 178 ? 9.811 -6.466 12.095 1.00 81.19 178 ARG A O 1
ATOM 1397 N N . HIS A 1 179 ? 7.973 -7.131 13.196 1.00 86.19 179 HIS A N 1
ATOM 1398 C CA . HIS A 1 179 ? 7.638 -8.225 12.291 1.00 86.19 179 HIS A CA 1
ATOM 1399 C C . HIS A 1 179 ? 6.492 -7.833 11.355 1.00 86.19 179 HIS A C 1
ATOM 1401 O O . HIS A 1 179 ? 5.698 -6.945 11.652 1.00 86.19 179 HIS A O 1
ATOM 1407 N N . GLY A 1 180 ? 6.395 -8.521 10.217 1.00 92.38 180 GLY A N 1
ATOM 1408 C CA . GLY A 1 180 ? 5.335 -8.317 9.235 1.00 92.38 180 GLY A CA 1
ATOM 1409 C C . GLY A 1 180 ? 5.861 -7.958 7.851 1.00 92.38 180 GLY A C 1
ATOM 1410 O O . GLY A 1 180 ? 6.962 -8.357 7.452 1.00 92.38 180 GLY A O 1
ATOM 1411 N N . PHE A 1 181 ? 5.044 -7.211 7.121 1.00 95.06 181 PHE A N 1
ATOM 1412 C CA . PHE A 1 181 ? 5.276 -6.860 5.729 1.00 95.06 181 PHE A CA 1
ATOM 1413 C C . PHE A 1 181 ? 6.055 -5.549 5.633 1.00 95.06 181 PHE A C 1
ATOM 1415 O O . PHE A 1 181 ? 5.782 -4.599 6.366 1.00 95.06 181 PHE A O 1
ATOM 1422 N N . SER A 1 182 ? 7.045 -5.523 4.748 1.00 95.38 182 SER A N 1
ATOM 1423 C CA . SER A 1 182 ? 7.777 -4.310 4.371 1.00 95.38 182 SER A CA 1
ATOM 1424 C C . SER A 1 182 ? 6.961 -3.454 3.401 1.00 95.38 182 SER A C 1
ATOM 1426 O O . SER A 1 182 ? 5.992 -3.935 2.808 1.00 95.38 182 SER A O 1
ATOM 1428 N N . TYR A 1 183 ? 7.378 -2.205 3.172 1.00 96.56 183 TYR A N 1
ATOM 1429 C CA . TYR A 1 183 ? 6.766 -1.344 2.154 1.00 96.56 183 TYR A CA 1
ATOM 1430 C C . TYR A 1 183 ? 6.729 -2.018 0.770 1.00 96.56 183 TYR A C 1
ATO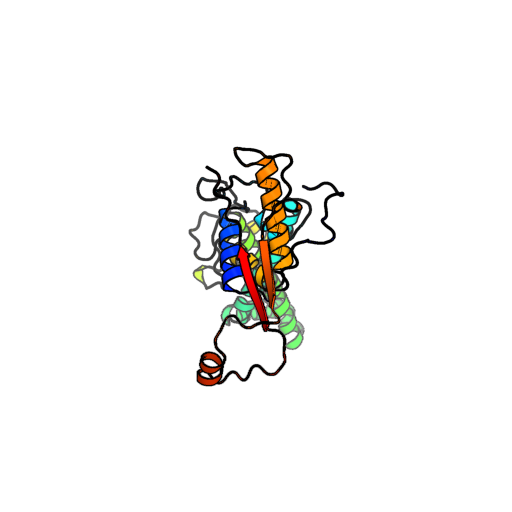M 1432 O O . TYR A 1 183 ? 5.682 -2.053 0.123 1.00 96.56 183 TYR A O 1
ATOM 1440 N N . THR A 1 184 ? 7.825 -2.667 0.369 1.00 95.50 184 THR A N 1
ATOM 1441 C CA . THR A 1 184 ? 7.926 -3.437 -0.880 1.00 95.50 184 THR A CA 1
ATOM 1442 C C . THR A 1 184 ? 6.929 -4.598 -0.945 1.00 95.50 184 THR A C 1
ATOM 1444 O O . THR A 1 184 ? 6.365 -4.877 -2.004 1.00 95.50 184 THR A O 1
ATOM 1447 N N . ASP A 1 185 ? 6.647 -5.264 0.179 1.00 96.31 185 ASP A N 1
ATOM 1448 C CA . ASP A 1 185 ? 5.634 -6.324 0.222 1.00 96.31 185 ASP A CA 1
ATOM 1449 C C . ASP A 1 185 ? 4.214 -5.768 0.022 1.00 96.31 185 ASP A C 1
ATOM 1451 O O . ASP A 1 185 ? 3.397 -6.390 -0.662 1.00 96.31 185 ASP A O 1
ATOM 1455 N N . TYR A 1 186 ? 3.924 -4.573 0.547 1.00 97.00 186 TYR A N 1
ATOM 1456 C CA . TYR A 1 186 ? 2.670 -3.879 0.247 1.00 97.00 186 TYR A CA 1
ATOM 1457 C C . TYR A 1 186 ? 2.605 -3.465 -1.225 1.00 97.00 186 TYR A C 1
ATOM 1459 O O . TYR A 1 186 ? 1.583 -3.713 -1.867 1.00 97.00 186 TYR A O 1
ATOM 1467 N N . LEU A 1 187 ? 3.682 -2.911 -1.798 1.00 97.31 187 LEU A N 1
ATOM 1468 C CA . LEU A 1 187 ? 3.749 -2.606 -3.233 1.00 97.31 187 LEU A CA 1
ATOM 1469 C C . LEU A 1 187 ? 3.454 -3.842 -4.086 1.00 97.31 187 LEU A C 1
ATOM 1471 O O . LEU A 1 187 ? 2.678 -3.752 -5.034 1.00 97.31 187 LEU A O 1
ATOM 1475 N N . ARG A 1 188 ? 3.986 -5.013 -3.712 1.00 96.75 188 ARG A N 1
ATOM 1476 C CA . ARG A 1 188 ? 3.679 -6.293 -4.369 1.00 96.75 188 ARG A CA 1
ATOM 1477 C C . ARG A 1 188 ? 2.179 -6.587 -4.380 1.00 96.75 188 ARG A C 1
ATOM 1479 O O . ARG A 1 188 ? 1.629 -6.927 -5.428 1.00 96.75 188 ARG A O 1
ATOM 1486 N N . ALA A 1 189 ? 1.506 -6.432 -3.241 1.00 96.50 189 ALA A N 1
ATOM 1487 C CA . ALA A 1 189 ? 0.062 -6.641 -3.140 1.00 96.50 189 ALA A CA 1
ATOM 1488 C C . ALA A 1 189 ? -0.733 -5.620 -3.976 1.00 96.50 189 ALA A C 1
ATOM 1490 O O . ALA A 1 189 ? -1.700 -5.988 -4.653 1.00 96.50 189 ALA A O 1
ATOM 1491 N N . PHE A 1 190 ? -0.307 -4.352 -3.986 1.00 97.38 190 PHE A N 1
ATOM 1492 C CA . PHE A 1 190 ? -0.910 -3.311 -4.821 1.00 97.38 190 PHE A CA 1
ATOM 1493 C C . PHE A 1 190 ? -0.724 -3.593 -6.314 1.00 97.38 190 PHE A C 1
ATOM 1495 O O . PHE A 1 190 ? -1.694 -3.483 -7.063 1.00 97.38 190 PHE A O 1
ATOM 1502 N N . LEU A 1 191 ? 0.469 -4.016 -6.743 1.00 96.69 191 LEU A N 1
ATOM 1503 C CA . LEU A 1 191 ? 0.762 -4.397 -8.128 1.00 96.69 191 LEU A CA 1
ATOM 1504 C C . LEU A 1 191 ? -0.087 -5.585 -8.563 1.00 96.69 191 LEU A C 1
ATOM 1506 O O . LEU A 1 191 ? -0.674 -5.553 -9.641 1.00 96.69 191 LEU A O 1
ATOM 1510 N N . PHE A 1 192 ? -0.209 -6.603 -7.711 1.00 95.38 192 PHE A N 1
ATOM 1511 C CA . PHE A 1 192 ? -1.049 -7.760 -7.993 1.00 95.38 192 PHE A CA 1
ATOM 1512 C C . PHE A 1 192 ? -2.520 -7.359 -8.154 1.00 95.38 192 PHE A C 1
ATOM 1514 O O . PHE A 1 192 ? -3.157 -7.682 -9.154 1.00 95.38 192 PHE A O 1
ATOM 1521 N N . THR A 1 193 ? -3.050 -6.578 -7.211 1.00 94.69 193 THR A N 1
ATOM 1522 C CA . THR A 1 193 ? -4.454 -6.141 -7.229 1.00 94.69 193 THR A CA 1
ATOM 1523 C C . THR A 1 193 ? -4.743 -5.230 -8.425 1.00 94.69 193 THR A C 1
ATOM 1525 O O . THR A 1 193 ? -5.715 -5.438 -9.149 1.00 94.69 193 THR A O 1
ATOM 1528 N N . LYS A 1 194 ? -3.880 -4.240 -8.688 1.00 93.94 194 LYS A N 1
ATOM 1529 C CA . LYS A 1 194 ? -4.002 -3.352 -9.852 1.00 93.94 194 LYS A CA 1
ATOM 1530 C C . LYS A 1 194 ? -3.826 -4.105 -11.162 1.00 93.94 194 LYS A C 1
ATOM 1532 O O . LYS A 1 194 ? -4.555 -3.817 -12.100 1.00 93.94 194 LYS A O 1
ATOM 1537 N N . GLY A 1 195 ? -2.910 -5.065 -11.228 1.00 90.50 195 GLY A N 1
ATOM 1538 C CA . GLY A 1 195 ? -2.692 -5.891 -12.410 1.00 90.50 195 GLY A CA 1
ATOM 1539 C C . GLY A 1 195 ? -3.875 -6.809 -12.717 1.00 90.50 195 GLY A C 1
ATOM 1540 O O . GLY A 1 195 ? -4.183 -7.009 -13.884 1.00 90.50 195 GLY A O 1
ATOM 1541 N N . LEU A 1 196 ? -4.591 -7.304 -11.701 1.00 90.00 196 LEU A N 1
ATOM 1542 C CA . LEU A 1 196 ? -5.833 -8.059 -11.902 1.00 90.00 196 LEU A CA 1
ATOM 1543 C C . LEU A 1 196 ? -6.984 -7.180 -12.413 1.00 90.00 196 LEU A C 1
ATOM 1545 O O . LEU A 1 196 ? -7.777 -7.630 -13.235 1.00 90.00 196 LEU A O 1
ATOM 1549 N N . LEU A 1 197 ? -7.088 -5.941 -11.924 1.00 90.19 197 LEU A N 1
ATOM 1550 C CA . LEU A 1 197 ? -8.192 -5.032 -12.259 1.00 90.19 197 LEU A CA 1
ATOM 1551 C C . LEU A 1 197 ? -7.956 -4.234 -13.553 1.00 90.19 197 LEU A C 1
ATOM 1553 O O . LEU A 1 197 ? -8.900 -3.940 -14.284 1.00 90.19 197 LEU A O 1
ATOM 1557 N N . HIS A 1 198 ? -6.708 -3.847 -13.814 1.00 88.00 198 HIS A N 1
ATOM 1558 C CA . HIS A 1 198 ? -6.294 -2.903 -14.857 1.00 88.00 198 HIS A CA 1
ATOM 1559 C C . HIS A 1 198 ? -4.932 -3.297 -15.452 1.00 88.00 198 HIS A C 1
ATOM 1561 O O . HIS A 1 198 ? -3.969 -2.523 -15.420 1.00 88.00 198 HIS A O 1
ATOM 1567 N N . GLN A 1 199 ? -4.834 -4.526 -15.966 1.00 83.81 199 GLN A N 1
ATOM 1568 C CA . GLN A 1 199 ? -3.588 -5.068 -16.515 1.00 83.81 199 GLN A CA 1
ATOM 1569 C C . GLN A 1 199 ? -3.018 -4.210 -17.652 1.00 83.81 199 GLN A C 1
ATOM 1571 O O . GLN A 1 199 ? -1.812 -3.992 -17.722 1.00 83.81 199 GLN A O 1
ATOM 1576 N N . ASP A 1 200 ? -3.883 -3.698 -18.526 1.00 83.56 200 ASP A N 1
ATOM 1577 C CA . ASP A 1 200 ? -3.532 -2.813 -19.634 1.00 83.56 200 ASP A CA 1
ATOM 1578 C C . ASP A 1 200 ? -2.783 -1.565 -19.147 1.00 83.56 200 ASP A C 1
ATOM 1580 O O . ASP A 1 200 ? -1.728 -1.229 -19.680 1.00 83.56 200 ASP A O 1
ATOM 1584 N N . LYS A 1 201 ? -3.268 -0.917 -18.081 1.00 87.56 201 LYS A N 1
ATOM 1585 C CA . LYS A 1 201 ? -2.636 0.284 -17.519 1.00 87.56 201 LYS A CA 1
ATOM 1586 C C . LYS A 1 201 ? -1.254 -0.011 -16.947 1.00 87.56 201 LYS A C 1
ATOM 1588 O O . LYS A 1 201 ? -0.322 0.735 -17.238 1.00 87.56 201 LYS A O 1
ATOM 1593 N N . ILE A 1 202 ? -1.120 -1.101 -16.186 1.00 88.56 202 ILE A N 1
ATOM 1594 C CA . ILE A 1 202 ? 0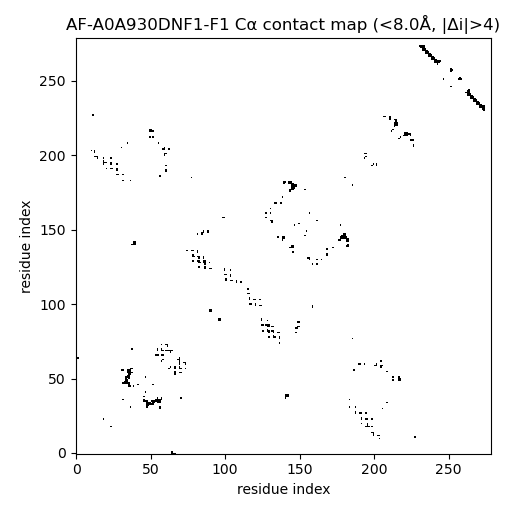.175 -1.528 -15.636 1.00 88.56 202 ILE A CA 1
ATOM 1595 C C . ILE A 1 202 ? 1.154 -1.848 -16.767 1.00 88.56 202 ILE A C 1
ATOM 1597 O O . ILE A 1 202 ? 2.285 -1.368 -16.749 1.00 88.56 202 ILE A O 1
ATOM 1601 N N . ASN A 1 203 ? 0.716 -2.602 -17.779 1.00 86.81 203 ASN A N 1
ATOM 1602 C CA . ASN A 1 203 ? 1.550 -2.956 -18.926 1.00 86.81 203 ASN A CA 1
ATOM 1603 C C . ASN A 1 203 ? 2.024 -1.707 -19.680 1.00 86.81 203 ASN A C 1
ATOM 1605 O O . ASN A 1 203 ? 3.199 -1.599 -20.014 1.00 86.81 203 ASN A O 1
ATOM 1609 N N . ASN A 1 204 ? 1.137 -0.738 -19.912 1.00 86.75 204 ASN A N 1
ATOM 1610 C CA . ASN A 1 204 ? 1.485 0.499 -20.611 1.00 86.75 204 ASN A CA 1
ATOM 1611 C C . ASN A 1 204 ? 2.484 1.348 -19.822 1.00 86.75 204 ASN A C 1
ATOM 1613 O O . ASN A 1 204 ? 3.461 1.831 -20.394 1.00 86.75 204 ASN A O 1
ATOM 1617 N N . ALA A 1 205 ? 2.273 1.494 -18.511 1.00 90.62 205 ALA A N 1
ATOM 1618 C CA . ALA A 1 205 ? 3.206 2.202 -17.640 1.00 90.62 205 ALA A CA 1
ATOM 1619 C C . ALA A 1 205 ? 4.572 1.500 -17.595 1.00 90.62 205 ALA A C 1
ATOM 1621 O O . ALA A 1 205 ? 5.608 2.154 -17.690 1.00 90.62 205 ALA A O 1
ATOM 1622 N N . MET A 1 206 ? 4.576 0.166 -17.541 1.00 91.06 206 MET A N 1
ATOM 1623 C CA . MET A 1 206 ? 5.791 -0.638 -17.599 1.00 91.06 206 MET A CA 1
ATOM 1624 C C . MET A 1 206 ? 6.566 -0.416 -18.901 1.00 91.06 206 MET A C 1
ATOM 1626 O O . MET A 1 206 ? 7.771 -0.180 -18.859 1.00 91.06 206 MET A O 1
ATOM 1630 N N . LEU A 1 207 ? 5.892 -0.464 -20.053 1.00 89.81 207 LEU A N 1
ATOM 1631 C CA . LEU A 1 207 ? 6.522 -0.233 -21.355 1.00 89.81 207 LEU A CA 1
ATOM 1632 C C . LEU A 1 207 ? 7.108 1.178 -21.461 1.00 89.81 207 LEU A C 1
ATOM 1634 O O . LEU A 1 207 ? 8.203 1.348 -21.995 1.00 89.81 207 LEU A O 1
ATOM 1638 N N . TYR A 1 208 ? 6.414 2.173 -20.906 1.00 90.38 208 TYR A N 1
ATOM 1639 C CA . TYR A 1 208 ? 6.928 3.535 -20.812 1.00 90.38 208 TYR A CA 1
ATOM 1640 C C . TYR A 1 208 ? 8.199 3.609 -19.949 1.00 90.38 208 TYR A C 1
ATOM 1642 O O . TYR A 1 208 ? 9.195 4.180 -20.389 1.00 90.38 208 TYR A O 1
ATOM 1650 N N . CYS A 1 209 ? 8.209 2.996 -18.760 1.00 91.69 209 CYS A N 1
ATOM 1651 C CA . CYS A 1 209 ? 9.399 2.945 -17.902 1.00 91.69 209 CYS A CA 1
ATOM 1652 C C . CYS A 1 209 ? 10.566 2.213 -18.576 1.00 91.69 209 CYS A C 1
ATOM 1654 O O . CYS A 1 209 ? 11.698 2.684 -18.525 1.00 91.69 209 CYS A O 1
ATOM 1656 N N . MET A 1 210 ? 10.304 1.107 -19.278 1.00 90.62 210 MET A N 1
ATOM 1657 C CA . MET A 1 210 ? 11.329 0.409 -20.061 1.00 90.62 210 MET A CA 1
ATOM 1658 C C . MET A 1 210 ? 11.934 1.313 -21.141 1.00 90.62 210 MET A C 1
ATOM 1660 O O . MET A 1 210 ? 13.155 1.418 -21.229 1.00 90.62 210 MET A O 1
ATOM 1664 N N . GLU A 1 211 ? 11.101 1.990 -21.936 1.00 89.31 211 GLU A N 1
ATOM 1665 C CA . GLU A 1 211 ? 11.560 2.936 -22.961 1.00 89.31 211 GLU A CA 1
ATOM 1666 C C . GLU A 1 211 ? 12.377 4.080 -22.345 1.00 89.31 211 GLU A C 1
ATOM 1668 O O . GLU A 1 211 ? 13.465 4.387 -22.838 1.00 89.31 211 GLU A O 1
ATOM 1673 N N . LYS A 1 212 ? 11.896 4.665 -21.238 1.00 89.88 212 LYS A N 1
ATOM 1674 C CA . LYS A 1 212 ? 12.612 5.694 -20.468 1.00 89.88 212 LYS A CA 1
ATOM 1675 C C . LYS A 1 212 ? 14.000 5.190 -20.072 1.00 89.88 212 LYS A C 1
ATOM 1677 O O . LYS A 1 212 ? 14.996 5.817 -20.418 1.00 89.88 212 LYS A O 1
ATOM 1682 N N . ASN A 1 213 ? 14.065 4.036 -19.413 1.00 89.56 213 ASN A N 1
ATOM 1683 C CA . ASN A 1 213 ? 15.303 3.486 -18.869 1.00 89.56 213 ASN A CA 1
ATOM 1684 C C . ASN A 1 213 ? 16.313 3.111 -19.963 1.00 89.56 213 ASN A C 1
ATOM 1686 O O . ASN A 1 213 ? 17.501 3.382 -19.794 1.00 89.56 213 ASN A O 1
ATOM 1690 N N . ILE A 1 214 ? 15.872 2.572 -21.106 1.00 88.06 214 ILE A N 1
ATOM 1691 C CA . ILE A 1 214 ? 16.751 2.291 -22.259 1.00 88.06 214 ILE A CA 1
ATOM 1692 C C . ILE A 1 214 ? 17.362 3.584 -22.818 1.00 88.06 214 ILE A C 1
ATOM 1694 O O . ILE A 1 214 ? 18.551 3.632 -23.136 1.00 88.06 214 ILE A O 1
ATOM 1698 N N . ARG A 1 215 ? 16.575 4.662 -22.894 1.00 87.44 215 ARG A N 1
ATOM 1699 C CA . ARG A 1 215 ? 17.062 5.957 -23.388 1.00 87.44 215 ARG A CA 1
ATOM 1700 C C . ARG A 1 215 ? 18.043 6.629 -22.433 1.00 87.44 215 ARG A C 1
ATOM 1702 O O . ARG A 1 215 ? 18.959 7.311 -22.891 1.00 87.44 215 ARG A O 1
ATOM 1709 N N . THR A 1 216 ? 17.825 6.514 -21.121 1.00 83.62 216 THR A N 1
ATOM 1710 C CA . THR A 1 216 ? 18.505 7.377 -20.140 1.00 83.62 216 THR A CA 1
ATOM 1711 C C . THR A 1 216 ? 19.528 6.669 -19.267 1.00 83.62 216 THR A C 1
ATOM 1713 O O . THR A 1 216 ? 20.509 7.303 -18.866 1.00 83.62 216 THR A O 1
ATOM 1716 N N . THR A 1 217 ? 19.318 5.390 -18.972 1.00 78.12 217 THR A N 1
ATOM 1717 C CA . THR A 1 217 ? 19.897 4.741 -17.788 1.00 78.12 217 THR A CA 1
ATOM 1718 C C . THR A 1 217 ? 20.768 3.533 -18.124 1.00 78.12 217 THR A C 1
ATOM 1720 O O . THR A 1 217 ? 21.804 3.345 -17.492 1.00 78.12 217 THR A O 1
ATOM 1723 N N . VAL A 1 218 ? 20.400 2.744 -19.137 1.00 77.44 218 VAL A N 1
ATOM 1724 C CA . VAL A 1 218 ? 21.181 1.568 -19.566 1.00 77.44 218 VAL A CA 1
ATOM 1725 C C . VAL A 1 218 ? 22.593 1.977 -20.025 1.00 77.44 218 VAL A C 1
ATOM 1727 O O . VAL A 1 218 ? 22.805 3.094 -20.495 1.00 77.44 218 VAL A O 1
ATOM 1730 N N . SER A 1 219 ? 23.578 1.081 -19.869 1.00 72.19 219 SER A N 1
ATOM 1731 C CA . SER A 1 219 ? 24.987 1.334 -20.218 1.00 72.19 219 SER A CA 1
ATOM 1732 C C . SER A 1 219 ? 25.177 1.756 -21.679 1.00 72.19 219 SER A C 1
ATOM 1734 O O . SER A 1 219 ? 25.916 2.700 -21.956 1.00 72.19 219 SER A O 1
ATOM 1736 N N . GLU A 1 220 ? 24.472 1.098 -22.599 1.00 76.94 220 GLU A N 1
ATOM 1737 C CA . GLU A 1 220 ? 24.400 1.457 -24.017 1.00 76.94 220 GLU A CA 1
ATOM 1738 C C . GLU A 1 220 ? 23.115 2.249 -24.266 1.00 76.94 220 GLU A C 1
ATOM 1740 O O . GLU A 1 220 ? 22.054 1.694 -24.539 1.00 76.94 220 GLU A O 1
ATOM 1745 N N . LYS A 1 221 ? 23.189 3.569 -24.086 1.00 79.31 221 LYS A N 1
ATOM 1746 C CA . LYS A 1 221 ? 22.016 4.442 -24.201 1.00 79.31 221 LYS A CA 1
ATOM 1747 C C . LYS A 1 221 ? 21.570 4.567 -25.649 1.00 79.31 221 LYS A C 1
ATOM 1749 O O . LYS A 1 221 ? 22.319 5.052 -26.497 1.00 79.31 221 LYS A O 1
ATOM 1754 N N . GLU A 1 222 ? 20.304 4.266 -25.899 1.00 83.50 222 GLU A N 1
ATOM 1755 C CA . GLU A 1 222 ? 19.678 4.446 -27.206 1.00 83.50 222 GLU A CA 1
ATOM 1756 C C . GLU A 1 222 ? 18.660 5.588 -27.149 1.00 83.50 222 GLU A C 1
ATOM 1758 O O . GLU A 1 222 ? 17.460 5.378 -26.987 1.00 83.50 222 GLU A O 1
ATOM 1763 N N . ALA A 1 223 ? 19.122 6.833 -27.288 1.00 81.56 223 ALA A N 1
ATOM 1764 C CA . ALA A 1 223 ? 18.262 8.015 -27.143 1.00 81.56 223 ALA A CA 1
ATOM 1765 C C . ALA A 1 223 ? 17.062 8.039 -28.116 1.00 81.56 223 ALA A C 1
ATOM 1767 O O . ALA A 1 223 ? 16.022 8.618 -27.807 1.00 81.56 223 ALA A O 1
ATOM 1768 N N . SER A 1 224 ? 17.194 7.406 -29.286 1.00 84.19 224 SER A N 1
ATOM 1769 C CA . SER A 1 224 ? 16.141 7.309 -30.302 1.00 84.19 224 SER A CA 1
ATOM 1770 C C . SER A 1 224 ? 15.223 6.094 -30.145 1.00 84.19 224 SER A C 1
ATOM 1772 O O . SER A 1 224 ? 14.289 5.968 -30.933 1.00 84.19 224 SER A O 1
ATOM 1774 N N . PHE A 1 225 ? 15.467 5.201 -29.179 1.00 83.31 225 PHE A N 1
ATOM 1775 C CA . PHE A 1 225 ? 14.691 3.971 -28.997 1.00 83.31 225 PHE A CA 1
ATOM 1776 C C . PHE A 1 225 ? 13.212 4.280 -28.763 1.00 83.31 225 PHE A C 1
ATOM 1778 O O . PHE A 1 225 ? 12.890 5.121 -27.928 1.00 83.31 225 PHE A O 1
ATOM 1785 N N . GLN A 1 226 ? 12.290 3.616 -29.462 1.00 79.12 226 GLN A N 1
ATOM 1786 C CA . GLN A 1 226 ? 10.850 3.765 -29.227 1.00 79.12 226 GLN A CA 1
ATOM 1787 C C . GLN A 1 226 ? 10.195 2.390 -29.195 1.00 79.12 226 GLN A C 1
ATOM 1789 O O . GLN A 1 226 ? 10.304 1.631 -30.157 1.00 79.12 226 GLN A O 1
ATOM 1794 N N . MET A 1 227 ? 9.433 2.101 -28.144 1.00 80.69 227 MET A N 1
ATOM 1795 C CA . MET A 1 227 ? 8.759 0.818 -27.959 1.00 80.69 227 MET A CA 1
ATOM 1796 C C . MET A 1 227 ? 7.784 0.524 -29.107 1.00 80.69 227 MET A C 1
ATOM 1798 O O . MET A 1 227 ? 7.636 -0.617 -29.536 1.00 80.69 227 MET A O 1
ATOM 1802 N N . LYS A 1 228 ? 7.171 1.568 -29.683 1.00 76.31 228 LYS A N 1
ATOM 1803 C CA . LYS A 1 228 ? 6.282 1.452 -30.852 1.00 76.31 228 LYS A CA 1
ATOM 1804 C C . LYS A 1 228 ? 6.983 1.006 -32.143 1.00 76.31 228 LYS A C 1
ATOM 1806 O O . LYS A 1 228 ? 6.303 0.610 -33.083 1.00 76.31 228 LYS A O 1
ATOM 1811 N N . GLN A 1 229 ? 8.309 1.124 -32.220 1.00 75.31 229 GLN A N 1
ATOM 1812 C CA . GLN A 1 229 ? 9.108 0.717 -33.382 1.00 75.31 229 GLN A CA 1
ATOM 1813 C C . GLN A 1 229 ? 9.692 -0.694 -33.219 1.00 75.31 229 GLN A C 1
ATOM 1815 O O . GLN A 1 229 ? 10.299 -1.216 -34.153 1.00 75.31 229 GLN A O 1
ATOM 1820 N N . CYS A 1 230 ? 9.499 -1.335 -32.062 1.00 70.81 230 CYS A N 1
ATOM 1821 C CA . CYS A 1 230 ? 9.965 -2.693 -31.820 1.00 70.81 230 CYS A CA 1
ATOM 1822 C C . CYS A 1 230 ? 9.051 -3.723 -32.498 1.00 70.81 230 CYS A C 1
ATOM 1824 O O . CYS A 1 230 ? 7.845 -3.760 -32.259 1.00 70.81 230 CYS A O 1
ATOM 1826 N N . LEU A 1 231 ? 9.637 -4.612 -33.305 1.00 57.91 231 LEU A N 1
ATOM 1827 C CA . LEU A 1 231 ? 8.945 -5.776 -33.856 1.00 57.91 231 LEU A CA 1
ATOM 1828 C C . LEU A 1 231 ? 8.882 -6.878 -32.785 1.00 57.91 231 LEU A C 1
ATOM 1830 O O . LEU A 1 231 ? 9.880 -7.538 -32.508 1.00 57.91 231 LEU A O 1
ATOM 1834 N N . TYR A 1 232 ? 7.722 -7.059 -32.152 1.00 60.97 232 TYR A N 1
ATOM 1835 C CA . TYR A 1 232 ? 7.582 -7.944 -30.984 1.00 60.97 232 TYR A CA 1
ATOM 1836 C C . TYR A 1 232 ? 6.864 -9.272 -31.275 1.00 60.97 232 TYR A C 1
ATOM 1838 O O . TYR A 1 232 ? 6.935 -10.204 -30.470 1.00 60.97 232 TYR A O 1
ATOM 1846 N N . TYR A 1 233 ? 6.185 -9.380 -32.418 1.00 54.22 233 TYR A N 1
ATOM 1847 C CA . TYR A 1 233 ? 5.437 -10.568 -32.820 1.00 54.22 233 TYR A CA 1
ATOM 1848 C C . TYR A 1 233 ? 5.331 -10.641 -34.344 1.00 54.22 233 TYR A C 1
ATOM 1850 O O . TYR A 1 233 ? 4.981 -9.655 -34.993 1.00 54.22 233 TYR A O 1
ATOM 1858 N N . LEU A 1 234 ? 5.640 -11.811 -34.903 1.00 56.31 234 LEU A N 1
ATOM 1859 C CA . LEU A 1 234 ? 5.424 -12.135 -36.307 1.00 56.31 234 LEU A CA 1
ATOM 1860 C C . LEU A 1 234 ? 4.524 -13.372 -36.367 1.00 56.31 234 LEU A C 1
ATOM 1862 O O . LEU A 1 234 ? 4.973 -14.476 -36.064 1.00 56.31 234 LEU A O 1
ATOM 1866 N N . SER A 1 235 ? 3.267 -13.185 -36.762 1.00 50.09 235 SER A N 1
ATOM 1867 C CA . SER A 1 235 ? 2.390 -14.292 -37.154 1.00 50.09 235 SER A CA 1
ATOM 1868 C C . SER A 1 235 ? 2.387 -14.403 -38.668 1.00 50.09 235 SER A C 1
ATOM 1870 O O . SER A 1 235 ? 2.263 -13.394 -39.364 1.00 50.09 235 SER A O 1
ATOM 1872 N N . THR A 1 236 ? 2.564 -15.613 -39.184 1.00 59.41 236 THR A N 1
ATOM 1873 C CA . THR A 1 236 ? 2.464 -15.893 -40.617 1.00 59.41 236 THR A CA 1
ATOM 1874 C C . THR A 1 236 ? 1.439 -16.989 -40.846 1.00 59.41 236 THR A C 1
ATOM 1876 O O . THR A 1 236 ? 1.597 -18.103 -40.345 1.00 59.41 236 THR A O 1
ATOM 1879 N N . ASP A 1 237 ? 0.431 -16.665 -41.653 1.00 54.97 237 ASP A N 1
ATOM 1880 C CA . ASP A 1 237 ? -0.546 -17.604 -42.187 1.00 54.97 237 ASP A CA 1
ATOM 1881 C C . ASP A 1 237 ? -0.223 -17.904 -43.648 1.00 54.97 237 ASP A C 1
ATOM 1883 O O . ASP A 1 237 ? -0.345 -17.045 -44.523 1.00 54.97 237 ASP A O 1
ATOM 1887 N N . ALA A 1 238 ? 0.178 -19.140 -43.930 1.00 59.28 238 ALA A N 1
ATOM 1888 C CA . ALA A 1 238 ? 0.382 -19.622 -45.287 1.00 59.28 238 ALA A CA 1
ATOM 1889 C C . ALA A 1 238 ? -0.770 -20.553 -45.680 1.00 59.28 238 ALA A C 1
ATOM 1891 O O . ALA A 1 238 ? -0.860 -21.694 -45.226 1.00 59.28 238 ALA A O 1
ATOM 1892 N N . GLY A 1 239 ? -1.667 -20.058 -46.534 1.00 50.84 239 GLY A N 1
ATOM 1893 C CA . GLY A 1 239 ? -2.750 -20.840 -47.124 1.00 50.84 239 GLY A CA 1
ATOM 1894 C C . GLY A 1 239 ? -2.371 -21.379 -48.504 1.00 50.84 239 GLY A C 1
ATOM 1895 O O . GLY A 1 239 ? -2.094 -20.595 -49.408 1.00 50.84 239 GLY A O 1
ATOM 1896 N N . ILE A 1 240 ? -2.406 -22.697 -48.703 1.00 59.03 240 ILE A N 1
ATOM 1897 C CA . ILE A 1 240 ? -2.286 -23.334 -50.021 1.00 59.03 240 ILE A CA 1
ATOM 1898 C C . ILE A 1 240 ? -3.660 -23.877 -50.412 1.00 59.03 240 ILE A C 1
ATOM 1900 O O . ILE A 1 240 ? -4.198 -24.761 -49.745 1.00 59.03 240 ILE A O 1
ATOM 1904 N N . GLU A 1 241 ? -4.229 -23.359 -51.503 1.00 57.88 241 GLU A N 1
ATOM 1905 C CA . GLU A 1 241 ? -5.474 -23.870 -52.084 1.00 57.88 241 GLU A CA 1
ATOM 1906 C C . GLU A 1 241 ? -5.164 -24.632 -53.378 1.00 57.88 241 GLU A C 1
ATOM 1908 O O . GLU A 1 241 ? -4.687 -24.054 -54.353 1.00 57.88 241 GLU A O 1
ATOM 1913 N N . SER A 1 242 ? -5.433 -25.939 -53.393 1.00 59.75 242 SER A N 1
ATOM 1914 C CA . SER A 1 242 ? -5.235 -26.795 -54.565 1.00 59.75 242 SER A CA 1
ATOM 1915 C C . SER A 1 242 ? -6.549 -27.423 -55.020 1.00 59.75 242 SER A C 1
ATOM 1917 O O . SER A 1 242 ? -7.353 -27.903 -54.219 1.00 59.75 242 SER A O 1
ATOM 1919 N N . ARG A 1 243 ? -6.755 -27.469 -56.341 1.00 57.06 243 ARG A N 1
ATOM 1920 C CA . ARG A 1 243 ? -7.840 -28.248 -56.966 1.00 57.06 243 ARG A CA 1
ATOM 1921 C C . ARG A 1 243 ? -7.541 -29.750 -57.006 1.00 57.06 243 ARG A C 1
ATOM 1923 O O . ARG A 1 243 ? -8.464 -30.539 -57.156 1.00 57.06 243 ARG A O 1
ATOM 1930 N N . HIS A 1 244 ? -6.276 -30.142 -56.862 1.00 58.12 244 HIS A N 1
ATOM 1931 C CA . HIS A 1 244 ? -5.833 -31.532 -56.931 1.00 58.12 244 HIS A CA 1
ATOM 1932 C C . HIS A 1 244 ? -5.243 -31.967 -55.584 1.00 58.12 244 HIS A C 1
ATOM 1934 O O . HIS A 1 244 ? -4.334 -31.320 -55.060 1.00 58.12 244 HIS A O 1
ATOM 1940 N N . SER A 1 245 ? -5.775 -33.054 -55.017 1.00 56.38 245 SER A N 1
ATOM 1941 C CA . SER A 1 245 ? -5.221 -33.680 -53.812 1.00 56.38 245 SER A CA 1
ATOM 1942 C C . SER A 1 245 ? -3.877 -34.328 -54.137 1.00 56.38 245 SER A C 1
ATOM 1944 O O . SER A 1 245 ? -3.789 -35.108 -55.083 1.00 56.38 245 SER A O 1
ATOM 1946 N N . LEU A 1 246 ? -2.851 -34.051 -53.330 1.00 58.16 246 LEU A N 1
ATOM 1947 C CA . LEU A 1 246 ? -1.582 -34.791 -53.361 1.00 58.16 246 LEU A CA 1
ATOM 1948 C C . LEU A 1 246 ? -1.684 -36.153 -52.644 1.00 58.16 246 LEU A C 1
ATOM 1950 O O . LEU A 1 246 ? -0.782 -36.978 -52.762 1.00 58.16 246 LEU A O 1
ATOM 1954 N N . TYR A 1 247 ? -2.783 -36.406 -51.924 1.00 57.78 247 TYR A N 1
ATOM 1955 C CA . TYR A 1 247 ? -3.051 -37.662 -51.225 1.00 57.78 247 TYR A CA 1
ATOM 1956 C C . TYR A 1 247 ? -4.020 -38.539 -52.018 1.00 57.78 247 TYR A C 1
ATOM 1958 O O . TYR A 1 247 ? -5.048 -38.068 -52.515 1.00 57.78 247 TYR A O 1
ATOM 1966 N N . HIS A 1 248 ? -3.705 -39.833 -52.103 1.00 57.38 248 HIS A N 1
ATOM 1967 C CA . HIS A 1 248 ? -4.561 -40.826 -52.741 1.00 57.38 248 HIS A CA 1
ATOM 1968 C C . HIS A 1 248 ? -5.904 -40.935 -52.001 1.00 57.38 248 HIS A C 1
ATOM 1970 O O . HIS A 1 248 ? -5.934 -41.099 -50.782 1.00 57.38 248 HIS A O 1
ATOM 1976 N N . ARG A 1 249 ? -7.016 -40.897 -52.744 1.00 60.88 249 ARG A N 1
ATOM 1977 C CA . ARG A 1 249 ? -8.398 -40.868 -52.223 1.00 60.88 249 ARG A CA 1
ATOM 1978 C C . ARG A 1 249 ? -8.680 -41.961 -51.178 1.00 60.88 249 ARG A C 1
ATOM 1980 O O . ARG A 1 249 ? -9.243 -41.676 -50.132 1.00 60.88 249 ARG A O 1
ATOM 1987 N N . GLY A 1 250 ? -8.156 -43.168 -51.406 1.00 59.09 250 GLY A N 1
ATOM 1988 C CA . GLY A 1 250 ? -8.287 -44.296 -50.473 1.00 59.09 250 GLY A CA 1
ATOM 1989 C C . GLY A 1 250 ? -7.657 -44.093 -49.086 1.00 59.09 250 GLY A C 1
ATOM 1990 O O . GLY A 1 250 ? -8.160 -44.656 -48.122 1.00 59.09 250 GLY A O 1
ATOM 1991 N N . PHE A 1 251 ? -6.605 -43.276 -48.945 1.00 63.81 251 PHE A N 1
ATOM 1992 C CA . PHE A 1 251 ? -6.057 -42.947 -47.621 1.00 63.81 251 PHE A CA 1
ATOM 1993 C C . PHE A 1 251 ? -7.009 -42.035 -46.837 1.00 63.81 251 PHE A C 1
ATOM 1995 O O . PHE A 1 251 ? -7.186 -42.222 -45.637 1.00 63.81 251 PHE A O 1
ATOM 2002 N N . LEU A 1 252 ? -7.649 -41.081 -47.521 1.00 60.97 252 LEU A N 1
ATOM 2003 C CA . LEU A 1 252 ? -8.596 -40.143 -46.913 1.00 60.97 252 LEU A CA 1
ATOM 2004 C C . LEU A 1 252 ? -9.894 -40.846 -46.490 1.00 60.97 252 LEU A C 1
ATOM 2006 O O . LEU A 1 252 ? -10.356 -40.640 -45.369 1.00 60.97 252 LEU A O 1
ATOM 2010 N N . ASP A 1 253 ? -10.408 -41.754 -47.325 1.00 63.00 253 ASP A N 1
ATOM 2011 C CA . ASP A 1 253 ? -11.568 -42.584 -46.981 1.00 63.00 253 ASP A CA 1
ATOM 2012 C C . ASP A 1 253 ? -11.268 -43.505 -45.781 1.00 63.00 253 ASP A C 1
ATOM 2014 O O . ASP A 1 253 ? -12.120 -43.689 -44.912 1.00 63.00 253 ASP A O 1
ATOM 2018 N N . MET A 1 254 ? -10.039 -44.033 -45.679 1.00 62.34 254 MET A N 1
ATOM 2019 C CA . MET A 1 254 ? -9.610 -44.886 -44.558 1.00 62.34 254 MET A CA 1
ATOM 2020 C C . MET A 1 254 ? -9.637 -44.157 -43.207 1.00 62.34 254 MET A C 1
ATOM 2022 O O . MET A 1 254 ? -9.931 -44.777 -42.187 1.00 62.34 254 MET A O 1
ATOM 2026 N N . ILE A 1 255 ? -9.352 -42.852 -43.186 1.00 66.31 255 ILE A N 1
ATOM 2027 C CA . ILE A 1 255 ? -9.415 -42.021 -41.970 1.00 66.31 255 ILE A CA 1
ATOM 2028 C C . ILE A 1 255 ? -10.776 -41.326 -41.791 1.00 66.31 255 ILE A C 1
ATOM 2030 O O . ILE A 1 255 ? -10.921 -40.468 -40.923 1.00 66.31 255 ILE A O 1
ATOM 2034 N N . GLY A 1 256 ? -11.781 -41.698 -42.593 1.00 57.50 256 GLY A N 1
ATOM 2035 C CA . GLY A 1 256 ? -13.157 -41.212 -42.468 1.00 57.50 256 GLY A CA 1
ATOM 2036 C C . GLY A 1 256 ? -13.401 -39.809 -43.029 1.00 57.50 256 GLY A C 1
ATOM 2037 O O . GLY A 1 256 ? -14.421 -39.197 -42.712 1.00 57.50 256 GLY A O 1
ATOM 2038 N N . VAL A 1 257 ? -12.494 -39.283 -43.855 1.00 60.09 257 VAL A N 1
ATOM 2039 C CA . VAL A 1 257 ? -12.631 -37.963 -44.483 1.00 60.09 257 VAL A CA 1
ATOM 2040 C C . VAL A 1 257 ? -13.165 -38.144 -45.902 1.00 60.09 257 VAL A C 1
ATOM 2042 O O . VAL A 1 257 ? -12.440 -38.618 -46.768 1.00 60.09 257 VAL A O 1
ATOM 2045 N N . ASN A 1 258 ? -14.416 -37.739 -46.155 1.00 60.47 258 ASN A N 1
ATOM 2046 C CA . ASN A 1 258 ? -15.031 -37.764 -47.488 1.00 60.47 258 ASN A CA 1
ATOM 2047 C C . ASN A 1 258 ? -14.877 -36.387 -48.171 1.00 60.47 258 ASN A C 1
ATOM 2049 O O . ASN A 1 258 ? -15.572 -35.444 -47.785 1.00 60.47 258 ASN A O 1
ATOM 2053 N N . PRO A 1 259 ? -13.975 -36.222 -49.156 1.00 57.97 259 PRO A N 1
ATOM 2054 C CA . PRO A 1 259 ? -13.535 -34.888 -49.568 1.00 57.97 259 PRO A CA 1
ATOM 2055 C C . PRO A 1 259 ? -14.442 -34.148 -50.574 1.00 57.97 259 PRO A C 1
ATOM 2057 O O . PRO A 1 259 ? -14.159 -32.991 -50.885 1.00 57.97 259 PRO A O 1
ATOM 2060 N N . GLY A 1 260 ? -15.531 -34.750 -51.072 1.00 61.34 260 GLY A N 1
ATOM 2061 C CA . GLY A 1 260 ? -16.442 -34.094 -52.030 1.00 61.34 260 GLY A CA 1
ATOM 2062 C C . GLY A 1 260 ? -15.756 -33.562 -53.308 1.00 61.34 260 GLY A C 1
ATOM 2063 O O . GLY A 1 260 ? -14.644 -33.966 -53.640 1.00 61.34 260 GLY A O 1
ATOM 2064 N N . ASP A 1 261 ? -16.422 -32.651 -54.031 1.00 57.06 261 ASP A N 1
ATOM 2065 C CA . ASP A 1 261 ? -15.912 -31.962 -55.244 1.00 57.06 261 ASP A CA 1
ATOM 2066 C C . ASP A 1 261 ? -15.161 -30.646 -54.910 1.00 57.06 261 ASP A C 1
ATOM 2068 O O . ASP A 1 261 ? -14.963 -29.760 -55.746 1.00 57.06 261 ASP A O 1
ATOM 2072 N N . SER A 1 262 ? -14.791 -30.467 -53.639 1.00 55.19 262 SER A N 1
ATOM 2073 C CA . SER A 1 262 ? -14.285 -29.206 -53.094 1.00 55.19 262 SER A CA 1
ATOM 2074 C C . SER A 1 262 ? -12.759 -29.083 -53.130 1.00 55.19 262 SER A C 1
ATOM 2076 O O . SER A 1 262 ? -12.018 -30.034 -52.903 1.00 55.19 262 SER A O 1
ATOM 2078 N N . ARG A 1 263 ? -12.298 -27.851 -53.385 1.00 56.16 263 ARG A N 1
ATOM 2079 C CA . ARG A 1 263 ? -10.891 -27.423 -53.347 1.00 56.16 263 ARG A CA 1
ATOM 2080 C C . ARG A 1 263 ? -10.284 -27.667 -51.963 1.00 56.16 263 ARG A C 1
ATOM 2082 O O . ARG A 1 263 ? -10.880 -27.289 -50.958 1.00 56.16 263 ARG A O 1
ATOM 2089 N N . TYR A 1 264 ? -9.088 -28.249 -51.922 1.00 57.25 264 TYR A N 1
ATOM 2090 C CA . TYR A 1 264 ? -8.359 -28.507 -50.681 1.00 57.25 264 TYR A CA 1
ATOM 2091 C C . TYR A 1 264 ? -7.656 -27.227 -50.243 1.00 57.25 264 TYR A C 1
ATOM 2093 O O . TYR A 1 264 ? -6.838 -26.693 -50.992 1.00 57.25 264 TYR A O 1
ATOM 2101 N N . ARG A 1 265 ? -7.964 -26.741 -49.038 1.00 54.69 265 ARG A N 1
ATOM 2102 C CA . ARG A 1 265 ? -7.291 -25.597 -48.419 1.00 54.69 265 ARG A CA 1
ATOM 2103 C C . ARG A 1 265 ? -6.487 -26.081 -47.220 1.00 54.69 265 ARG A C 1
ATOM 2105 O O . ARG A 1 265 ? -7.063 -26.542 -46.241 1.00 54.69 265 ARG A O 1
ATOM 2112 N N . PHE A 1 266 ? -5.171 -25.961 -47.310 1.00 52.94 266 PHE A N 1
ATOM 2113 C CA . PHE A 1 266 ? -4.259 -26.170 -46.193 1.00 52.94 266 PHE A CA 1
ATOM 2114 C C . PHE A 1 266 ? -3.853 -24.807 -45.653 1.00 52.94 266 PHE A C 1
ATOM 2116 O O . PHE A 1 266 ? -3.314 -24.003 -46.405 1.00 52.94 266 PHE A O 1
ATOM 2123 N N . THR A 1 267 ? -4.103 -24.548 -44.374 1.00 52.53 267 THR A N 1
ATOM 2124 C CA . THR A 1 267 ? -3.653 -23.321 -43.709 1.00 52.53 267 THR A CA 1
ATOM 2125 C C . THR A 1 267 ? -2.581 -23.700 -42.700 1.00 52.53 267 THR A C 1
ATOM 2127 O O . THR A 1 267 ? -2.865 -24.401 -41.731 1.00 52.53 267 THR A O 1
ATOM 2130 N N . LEU A 1 268 ? -1.345 -23.280 -42.952 1.00 48.50 268 LEU A N 1
ATOM 2131 C CA . LEU A 1 268 ? -0.241 -23.385 -42.011 1.00 48.50 268 LEU A CA 1
ATOM 2132 C C . LEU A 1 268 ? -0.178 -22.082 -41.215 1.00 48.50 268 LEU A C 1
ATOM 2134 O O . LEU A 1 268 ? 0.127 -21.034 -41.780 1.00 48.50 268 LEU A O 1
ATOM 2138 N N . HIS A 1 269 ? -0.464 -22.169 -39.921 1.00 51.81 269 HIS A N 1
ATOM 2139 C CA . HIS A 1 269 ? -0.299 -21.067 -38.982 1.00 51.81 269 HIS A CA 1
ATOM 2140 C C . HIS A 1 269 ? 1.048 -21.220 -38.272 1.00 51.81 269 HIS A C 1
ATOM 2142 O O . HIS A 1 269 ? 1.336 -22.288 -37.724 1.00 51.81 269 HIS A O 1
ATOM 2148 N N . SER A 1 270 ? 1.881 -20.182 -38.292 1.00 52.91 270 SER A N 1
ATOM 2149 C CA . SER A 1 270 ? 3.141 -20.152 -37.545 1.00 52.91 270 SER A CA 1
ATOM 2150 C C . SER A 1 270 ? 3.277 -18.851 -36.764 1.00 52.91 270 SER A C 1
ATOM 2152 O O . SER A 1 270 ? 3.193 -17.767 -37.342 1.00 52.91 270 SER A O 1
ATOM 2154 N N . ASP A 1 271 ? 3.539 -18.981 -35.466 1.00 52.31 271 ASP A N 1
ATOM 2155 C CA . ASP A 1 271 ? 3.759 -17.867 -34.551 1.00 52.31 271 ASP A CA 1
ATOM 2156 C C . ASP A 1 271 ? 5.232 -17.787 -34.150 1.00 52.31 271 ASP A C 1
ATOM 2158 O O . ASP A 1 271 ? 5.784 -18.723 -33.569 1.00 52.31 271 ASP A O 1
ATOM 2162 N N . TYR A 1 272 ? 5.862 -16.641 -34.412 1.00 47.09 272 TYR A N 1
ATOM 2163 C CA . TYR A 1 272 ? 7.226 -16.350 -33.984 1.00 47.09 272 TYR A CA 1
ATOM 2164 C C . TYR A 1 272 ? 7.240 -15.174 -33.005 1.00 47.09 272 TYR A C 1
ATOM 2166 O O . TYR A 1 272 ? 6.901 -14.035 -33.339 1.00 47.09 272 TYR A O 1
ATOM 2174 N N . LYS A 1 273 ? 7.679 -15.451 -31.773 1.00 43.72 273 LYS A N 1
ATOM 2175 C CA . LYS A 1 273 ? 7.966 -14.435 -30.756 1.00 43.72 273 LYS A CA 1
ATOM 2176 C C . LYS A 1 273 ? 9.467 -14.165 -30.744 1.00 43.72 273 LYS A C 1
ATOM 2178 O O . LYS A 1 273 ? 10.255 -15.072 -30.478 1.00 43.72 273 LYS A O 1
ATOM 2183 N N . TYR A 1 274 ? 9.863 -12.930 -31.045 1.00 46.53 274 TYR A N 1
ATOM 2184 C CA . TYR A 1 274 ? 11.273 -12.548 -31.053 1.00 46.53 274 TYR A CA 1
ATOM 2185 C C . TYR A 1 274 ? 11.850 -12.598 -29.631 1.00 46.53 274 TYR A C 1
ATOM 21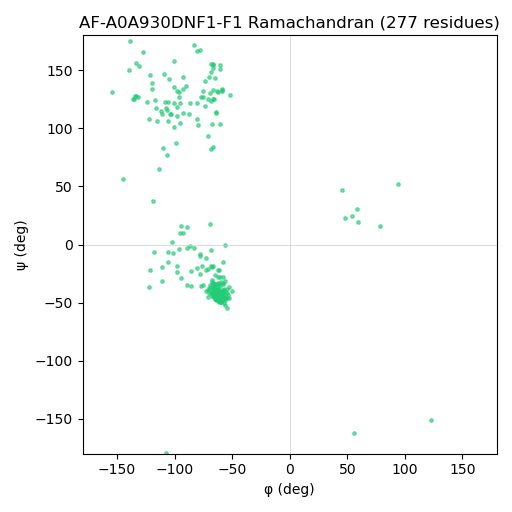87 O O . TYR A 1 274 ? 11.344 -11.951 -28.714 1.00 46.53 274 TYR A O 1
ATOM 2195 N N . LYS A 1 275 ? 12.936 -13.356 -29.452 1.00 35.44 275 LYS A N 1
ATOM 2196 C CA . LYS A 1 275 ? 13.881 -13.189 -28.345 1.00 35.44 275 LYS A CA 1
ATOM 2197 C C . LYS A 1 275 ? 15.096 -12.504 -28.949 1.00 35.44 275 LYS A C 1
ATOM 2199 O O . LYS A 1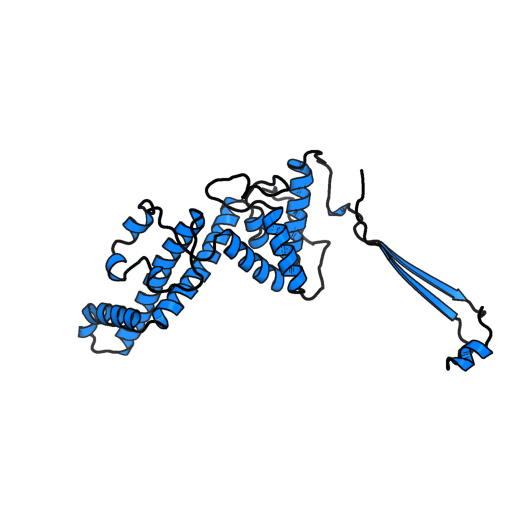 275 ? 15.753 -13.104 -29.797 1.00 35.44 275 LYS A O 1
ATOM 2204 N N . ASN A 1 276 ? 15.360 -11.256 -28.568 1.00 32.69 276 ASN A N 1
ATOM 2205 C CA . ASN A 1 276 ? 16.563 -10.578 -29.029 1.00 32.69 276 ASN A CA 1
ATOM 2206 C C . ASN A 1 276 ? 17.770 -11.295 -28.399 1.00 32.69 276 ASN A C 1
ATOM 2208 O O . ASN A 1 276 ? 17.985 -11.225 -27.191 1.00 32.69 276 ASN A O 1
ATOM 2212 N N . LEU A 1 277 ? 18.463 -12.097 -29.203 1.00 34.94 277 LEU A N 1
ATOM 2213 C CA . LEU A 1 277 ? 19.760 -12.685 -28.893 1.00 34.94 277 LEU A CA 1
ATOM 2214 C C . LEU A 1 277 ? 20.767 -11.919 -29.745 1.00 34.94 277 LEU A C 1
ATOM 2216 O O . LEU A 1 277 ? 21.177 -12.392 -30.802 1.00 34.94 277 LEU A O 1
ATOM 2220 N N . SER A 1 278 ? 21.102 -10.708 -29.322 1.00 31.89 278 SER A N 1
ATOM 2221 C CA . SER A 1 278 ? 22.256 -9.991 -29.851 1.00 31.89 278 SER A CA 1
ATOM 2222 C C . SER A 1 278 ? 23.362 -10.012 -28.800 1.00 31.89 278 SER A C 1
ATOM 2224 O O . SER A 1 278 ? 23.131 -9.668 -27.641 1.00 31.89 278 SER A O 1
ATOM 2226 N N . HIS A 1 279 ? 24.495 -10.548 -29.255 1.00 34.78 279 HIS A N 1
ATOM 2227 C CA . HIS A 1 279 ? 25.793 -10.711 -28.605 1.00 34.78 279 HIS A CA 1
ATOM 2228 C C . HIS A 1 279 ? 26.456 -9.393 -28.219 1.00 34.78 279 HIS A C 1
ATOM 2230 O O . HIS A 1 279 ? 26.217 -8.404 -28.946 1.00 34.78 279 HIS A O 1
#

pLDDT: mean 80.26, std 18.52, range [31.89, 98.31]

Organism: NCBI:txid1501329

Foldseek 3Di:
DDDPPPDPPDDPDPPPDQQDLVVLLVVLVVCQQAEAAAALDDDPVRQHPLSYDAHLLLCLLPVDDHSVVSVVVLLVVQLVLQLVLQLVQLVVDPVSLVVLLVVLCVPCVVVVDVVVSVVVSSVLSSLLSSLQSLVQSVCLSNQAAAASHDDPVRRDDDSVCSVVSVVVSPDDDDPDRDDHDHNSRVSSVSSSVCCNVPVVSSVRSVQVSVQVSLQPPHPNHDVPDDPVPDDFKDKDKDKDWAQDDPDDCVVCVVVVHDPPNDIDIDIDIDIDGDDPPDD